Protein AF-A0A2C9KKJ2-F1 (afdb_monomer_lite)

Secondary structure (DSSP, 8-state):
----B--TT-EEEEEETTEEEEEE--TTPEEEETTEEEESGGGTTPBTT-EEEEETTEEEEPPHHHHHHTT----PPPS-STT----GGGB---HHHHHHHHHTT--HHHHHHHHHHTBTTSTTS-HHHHHHHHHHHHHHH--EEEEE---HHHHHHHHTTSGGGGTT--HHHHHHHHHHTT--TT-EEEEE--STTHHHHHHHHHHTT-SEEEEE-SSTT-HHHHHHHHHHHHHH--

Sequence (238 aa):
MANNIIADGDHVIFKRDGTCRVFQIKPDRQAYFEKVKFTVNDLIGQQFGSTFKVDRGNLVKLSETKVLELEQVASEPGADNRNLLDSESNQKMRLEDIQKMKSDGLSGEKIIEELVENSETFDSKTSFSQAKYLKKKKKKHLQMFTVLRPTARLVMEIFSKEPAKICFLRPDTVSQILNFSNVMYGSNVAVVETCQGLVLACVLERLGGHGKVIHIVPNTSDTLCRLVVNTFLTYMLS

Radius of gyration: 22.62 Å; chains: 1; bounding box: 53×45×62 Å

Foldseek 3Di:
DFDQFDAQQAWKWWDDDLDIDIDGAHAPDWDDDDHAIAHCPVRGRDGAFWKWFQAPRYTDTDDPVRVVVLLDDDAQEADDCPPPDDDPQQAVDDPVVLVVCVVVRPALVVSLVNRQVRGPCLNNHGPVVNSVVSVVSCSVRTRMIGIHHDALVSVVSNCVVVCVLQVVDDPVNLVVVCVVVVQAAAEEEEDEGSNLLSSVRVSLVRNLLHHHYHYDYPDPPSPSNVVSCVNSVVRSVD

Organism: Biomphalaria glabrata (NCBI:txid6526)

Structure (mmCIF, N/CA/C/O backbone):
data_AF-A0A2C9KKJ2-F1
#
_entry.id   AF-A0A2C9KKJ2-F1
#
loop_
_atom_site.group_PDB
_atom_site.id
_atom_site.type_symbol
_atom_site.label_atom_id
_atom_site.label_alt_id
_atom_site.label_comp_id
_atom_site.label_asym_id
_atom_site.label_entity_id
_atom_site.label_seq_id
_atom_site.pdbx_PDB_ins_code
_atom_site.Cartn_x
_atom_site.Cartn_y
_atom_site.Cartn_z
_atom_site.occupancy
_atom_site.B_iso_or_equiv
_atom_site.auth_seq_id
_atom_site.auth_comp_id
_atom_site.auth_asym_id
_atom_site.auth_atom_id
_atom_site.pdbx_PDB_model_num
ATOM 1 N N . MET A 1 1 ? -4.821 -3.281 -24.911 1.00 46.16 1 MET A N 1
ATOM 2 C CA . MET A 1 1 ? -5.145 -2.715 -23.582 1.00 46.16 1 MET A CA 1
ATOM 3 C C . MET A 1 1 ? -4.798 -3.782 -22.573 1.00 46.16 1 MET A C 1
ATOM 5 O O . MET A 1 1 ? -5.273 -4.897 -22.744 1.00 46.16 1 MET A O 1
ATOM 9 N N . ALA A 1 2 ? -3.935 -3.485 -21.605 1.00 58.78 2 ALA A N 1
ATOM 10 C CA . ALA A 1 2 ? -3.487 -4.493 -20.655 1.00 58.78 2 ALA A CA 1
ATOM 11 C C . ALA A 1 2 ? -4.672 -5.087 -19.881 1.00 58.78 2 ALA A C 1
ATOM 13 O O . ALA A 1 2 ? -5.590 -4.367 -19.478 1.00 58.78 2 ALA A O 1
ATOM 14 N N . ASN A 1 3 ? -4.652 -6.404 -19.698 1.00 74.06 3 ASN A N 1
ATOM 15 C CA . ASN A 1 3 ? -5.739 -7.149 -19.082 1.00 74.06 3 ASN A CA 1
ATOM 16 C C . ASN A 1 3 ? -5.957 -6.650 -17.640 1.00 74.06 3 ASN A C 1
ATOM 18 O O . ASN A 1 3 ? -5.051 -6.738 -16.810 1.00 74.06 3 ASN A O 1
ATOM 22 N N . ASN A 1 4 ? -7.126 -6.070 -17.328 1.00 88.19 4 ASN A N 1
ATOM 23 C CA . ASN A 1 4 ? -7.397 -5.473 -16.006 1.00 88.19 4 ASN A CA 1
ATOM 24 C C . ASN A 1 4 ? -7.783 -6.499 -14.927 1.00 88.19 4 ASN A C 1
ATOM 26 O O . ASN A 1 4 ? -8.240 -6.140 -13.842 1.00 88.19 4 ASN A O 1
ATOM 30 N N . ILE A 1 5 ? -7.603 -7.776 -15.237 1.00 94.81 5 ILE A N 1
ATOM 31 C CA . ILE A 1 5 ? -7.953 -8.915 -14.405 1.00 94.81 5 ILE A CA 1
ATOM 32 C C . ILE A 1 5 ? -6.660 -9.515 -13.858 1.00 94.81 5 ILE A C 1
ATOM 34 O O . ILE A 1 5 ? -5.684 -9.645 -14.591 1.00 94.81 5 ILE A O 1
ATOM 38 N N . ILE A 1 6 ? -6.665 -9.860 -12.576 1.00 94.69 6 ILE A N 1
ATOM 39 C CA . ILE A 1 6 ? -5.560 -10.526 -11.892 1.00 94.69 6 ILE A CA 1
ATOM 40 C C . ILE A 1 6 ? -5.501 -11.983 -12.362 1.00 94.69 6 ILE A C 1
ATOM 42 O O . ILE A 1 6 ? -6.498 -12.707 -12.272 1.00 94.69 6 ILE A O 1
ATOM 46 N N . ALA A 1 7 ? -4.335 -12.419 -12.823 1.00 92.88 7 ALA A N 1
ATOM 47 C CA . ALA A 1 7 ? -4.080 -13.777 -13.289 1.00 92.88 7 ALA A CA 1
ATOM 48 C C . ALA A 1 7 ? -3.048 -14.516 -12.418 1.00 92.88 7 ALA A C 1
ATOM 50 O O . ALA A 1 7 ? -2.386 -13.939 -11.552 1.00 92.88 7 ALA A O 1
ATOM 51 N N . ASP A 1 8 ? -2.914 -15.824 -12.648 1.00 93.19 8 ASP A N 1
ATOM 52 C CA . ASP A 1 8 ? -1.797 -16.602 -12.106 1.00 93.19 8 ASP A CA 1
ATOM 53 C C . ASP A 1 8 ? -0.461 -16.081 -12.661 1.00 93.19 8 ASP A C 1
ATOM 55 O O . ASP A 1 8 ? -0.339 -15.761 -13.842 1.00 93.19 8 ASP A O 1
ATOM 59 N N . GLY A 1 9 ? 0.545 -15.981 -11.796 1.00 89.81 9 GLY A N 1
ATOM 60 C CA . GLY A 1 9 ? 1.877 -15.478 -12.111 1.00 89.81 9 GLY A CA 1
ATOM 61 C C . GLY A 1 9 ? 2.037 -13.967 -11.951 1.00 89.81 9 GLY A C 1
ATOM 62 O O . GLY A 1 9 ? 3.180 -13.508 -11.818 1.00 89.81 9 GLY A O 1
ATOM 63 N N . ASP A 1 10 ? 0.936 -13.210 -11.891 1.00 90.12 10 ASP A N 1
ATOM 64 C CA . ASP A 1 10 ? 0.962 -11.754 -11.772 1.00 90.12 10 ASP A CA 1
ATOM 65 C C . ASP A 1 10 ? 1.656 -11.296 -10.491 1.00 90.12 10 ASP A C 1
ATOM 67 O O . ASP A 1 10 ? 1.481 -11.851 -9.401 1.00 90.12 10 ASP A O 1
ATOM 71 N N . HIS A 1 11 ? 2.409 -10.207 -10.610 1.00 90.06 11 HIS A N 1
ATOM 72 C CA . HIS A 1 11 ? 2.842 -9.441 -9.451 1.00 90.06 11 HIS A CA 1
ATOM 73 C C . HIS A 1 11 ? 1.789 -8.381 -9.150 1.00 90.06 11 HIS A C 1
ATOM 75 O O . HIS A 1 11 ? 1.357 -7.648 -10.036 1.00 90.06 11 HIS A O 1
ATOM 81 N N . VAL A 1 12 ? 1.397 -8.277 -7.887 1.00 92.69 12 VAL A N 1
ATOM 82 C CA . VAL A 1 12 ? 0.391 -7.327 -7.415 1.00 92.69 12 VAL A CA 1
ATOM 83 C C . VAL A 1 12 ? 0.895 -6.598 -6.179 1.00 92.69 12 VAL A C 1
ATOM 85 O O . VAL A 1 12 ? 1.754 -7.096 -5.448 1.00 92.69 12 VAL A O 1
ATOM 88 N N . ILE A 1 13 ? 0.357 -5.410 -5.922 1.00 93.12 13 ILE A N 1
ATOM 89 C CA . ILE A 1 13 ? 0.651 -4.632 -4.719 1.00 93.12 13 ILE A CA 1
ATOM 90 C C . ILE A 1 13 ? -0.566 -4.668 -3.809 1.00 93.12 13 ILE A C 1
ATOM 92 O O . ILE A 1 13 ? -1.640 -4.208 -4.185 1.00 93.12 13 ILE A O 1
ATOM 96 N N . PHE A 1 14 ? -0.397 -5.158 -2.585 1.00 95.00 14 PHE A N 1
ATOM 97 C CA . PHE A 1 14 ? -1.403 -4.962 -1.545 1.00 95.00 14 PHE A CA 1
ATOM 98 C C . PHE A 1 14 ? -1.159 -3.613 -0.889 1.00 95.00 14 PHE A C 1
ATOM 100 O O . PHE A 1 14 ? -0.075 -3.373 -0.346 1.00 95.00 14 PHE A O 1
ATOM 107 N N . LYS A 1 15 ? -2.161 -2.735 -0.959 1.00 93.75 15 LYS A N 1
ATOM 108 C CA . LYS A 1 15 ? -2.147 -1.405 -0.353 1.00 93.75 15 LYS A CA 1
ATOM 109 C C . LYS A 1 15 ? -3.186 -1.319 0.753 1.00 93.75 15 LYS A C 1
ATOM 111 O O . LYS A 1 15 ? -4.351 -1.660 0.562 1.00 93.75 15 LYS A O 1
ATOM 116 N N . ARG A 1 16 ? -2.761 -0.821 1.910 1.00 92.19 16 ARG A N 1
ATOM 117 C CA . ARG A 1 16 ? -3.637 -0.458 3.025 1.00 92.19 16 ARG A CA 1
ATOM 118 C C . ARG A 1 16 ? -3.076 0.763 3.731 1.00 92.19 16 ARG A C 1
ATOM 120 O O . ARG A 1 16 ? -1.954 0.721 4.233 1.00 92.19 16 ARG A O 1
ATOM 127 N N . ASP A 1 17 ? -3.860 1.836 3.776 1.00 84.69 17 ASP A N 1
ATOM 128 C CA . ASP A 1 17 ? -3.455 3.150 4.285 1.00 84.69 17 ASP A CA 1
ATOM 129 C C . ASP A 1 17 ? -2.150 3.653 3.629 1.00 84.69 17 ASP A C 1
ATOM 131 O O . ASP A 1 17 ? -2.173 4.206 2.534 1.00 84.69 17 ASP A O 1
ATOM 135 N N . GLY A 1 18 ? -1.008 3.436 4.289 1.00 83.06 18 GLY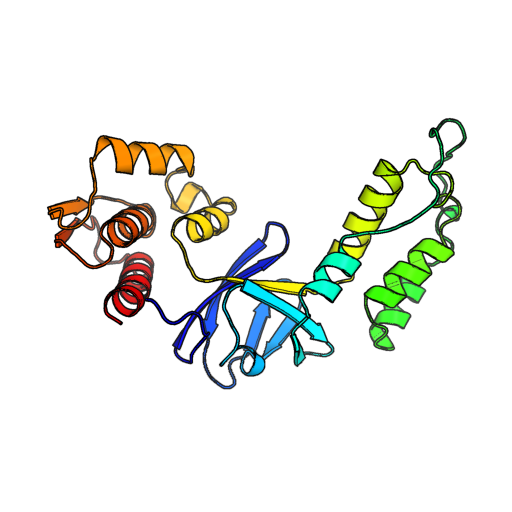 A N 1
ATOM 136 C CA . GLY A 1 18 ? 0.340 3.777 3.814 1.00 83.06 18 GLY A CA 1
ATOM 137 C C . GLY A 1 18 ? 1.300 2.583 3.785 1.00 83.06 18 GLY A C 1
ATOM 138 O O . GLY A 1 18 ? 2.510 2.756 3.674 1.00 83.06 18 GLY A O 1
ATOM 139 N N . THR A 1 19 ? 0.791 1.360 3.944 1.00 89.06 19 THR A N 1
ATOM 140 C CA . THR A 1 19 ? 1.568 0.133 3.774 1.00 89.06 19 THR A CA 1
ATOM 141 C C . THR A 1 19 ? 1.284 -0.439 2.397 1.00 89.06 19 THR A C 1
ATOM 143 O O . THR A 1 19 ? 0.159 -0.837 2.105 1.00 89.06 19 THR A O 1
ATOM 146 N N . CYS A 1 20 ? 2.335 -0.524 1.589 1.00 90.19 20 CYS A N 1
ATOM 147 C CA . CYS A 1 20 ? 2.333 -1.186 0.294 1.00 90.19 20 CYS A CA 1
ATOM 148 C C . CYS A 1 20 ? 3.327 -2.350 0.342 1.00 90.19 20 CYS A C 1
ATOM 150 O O . CYS A 1 20 ? 4.413 -2.215 0.914 1.00 90.19 20 CYS A O 1
ATOM 152 N N . ARG A 1 21 ? 2.968 -3.502 -0.228 1.00 89.81 21 ARG A N 1
ATOM 153 C CA . ARG A 1 21 ? 3.892 -4.635 -0.385 1.00 89.81 21 ARG A CA 1
ATOM 154 C C . ARG A 1 21 ? 3.568 -5.421 -1.649 1.00 89.81 21 ARG A C 1
ATOM 156 O O . ARG A 1 21 ? 2.397 -5.623 -1.955 1.00 89.81 21 ARG A O 1
ATOM 163 N N . VAL A 1 22 ? 4.610 -5.863 -2.353 1.00 89.88 22 VAL A N 1
ATOM 164 C CA . VAL A 1 22 ? 4.482 -6.692 -3.558 1.00 89.88 22 VAL A CA 1
ATOM 165 C C . VAL A 1 22 ? 4.286 -8.157 -3.178 1.00 89.88 22 VAL A C 1
ATOM 167 O O . VAL A 1 22 ? 4.976 -8.671 -2.294 1.00 89.88 22 VAL A O 1
ATOM 170 N N . PHE A 1 23 ? 3.386 -8.832 -3.884 1.00 90.88 23 PHE A N 1
ATOM 171 C CA . PHE A 1 23 ? 3.178 -10.273 -3.830 1.00 90.88 23 PHE A CA 1
ATOM 172 C C . PHE A 1 23 ? 3.079 -10.823 -5.249 1.00 90.88 23 PHE A C 1
ATOM 174 O O . PHE A 1 23 ? 2.514 -10.174 -6.121 1.00 90.88 23 PHE A O 1
ATOM 181 N N . GLN A 1 24 ? 3.606 -12.024 -5.472 1.00 90.38 24 GLN A N 1
ATOM 182 C CA . GLN A 1 24 ? 3.347 -12.765 -6.702 1.00 90.38 24 GLN A CA 1
ATOM 183 C C . GLN A 1 24 ? 2.211 -13.754 -6.450 1.00 90.38 24 GLN A C 1
ATOM 185 O O . GLN A 1 24 ? 2.309 -14.585 -5.536 1.00 90.38 24 GLN A O 1
ATOM 190 N N . ILE A 1 25 ? 1.166 -13.655 -7.264 1.00 93.06 25 ILE A N 1
ATOM 191 C CA . ILE A 1 25 ? -0.024 -14.497 -7.220 1.00 93.06 25 ILE A CA 1
ATOM 192 C C . ILE A 1 25 ? 0.309 -15.853 -7.827 1.00 93.06 25 ILE A C 1
ATOM 194 O O . ILE A 1 25 ? 0.841 -15.933 -8.928 1.00 93.06 25 ILE A O 1
ATOM 198 N N . LYS A 1 26 ? 0.049 -16.907 -7.055 1.00 93.38 26 LYS A N 1
ATOM 199 C CA . LYS A 1 26 ? 0.150 -18.306 -7.470 1.00 93.38 26 LYS A CA 1
ATOM 200 C C . LYS A 1 26 ? -0.919 -19.114 -6.733 1.00 93.38 26 LYS A C 1
ATOM 202 O O . LYS A 1 26 ? -1.149 -18.804 -5.557 1.00 93.38 26 LYS A O 1
ATOM 207 N N . PRO A 1 27 ? -1.518 -20.137 -7.362 1.00 92.69 27 PRO A N 1
ATOM 208 C CA . PRO A 1 27 ? -2.429 -21.056 -6.699 1.00 92.69 27 PRO A CA 1
ATOM 209 C C . PRO A 1 27 ? -1.836 -21.617 -5.403 1.00 92.69 27 PRO A C 1
ATOM 211 O O . PRO A 1 27 ? -0.639 -21.895 -5.315 1.00 92.69 27 PRO A O 1
ATOM 214 N N . ASP A 1 28 ? -2.680 -21.710 -4.380 1.00 90.50 28 ASP A N 1
ATOM 215 C CA . ASP A 1 28 ? -2.419 -22.262 -3.044 1.00 90.50 28 ASP A CA 1
ATOM 216 C C . ASP A 1 28 ? -1.310 -21.563 -2.251 1.00 90.50 28 ASP A C 1
ATOM 218 O O . ASP A 1 28 ? -0.923 -21.980 -1.153 1.00 90.50 28 ASP A O 1
ATOM 222 N N . ARG A 1 29 ? -0.825 -20.425 -2.754 1.00 91.75 29 ARG A N 1
ATOM 223 C CA . ARG A 1 29 ? 0.162 -19.621 -2.051 1.00 91.75 29 ARG A CA 1
ATOM 224 C C . ARG A 1 29 ? -0.494 -18.863 -0.905 1.00 91.75 29 ARG A C 1
ATOM 226 O O . ARG A 1 29 ? -1.459 -18.116 -1.071 1.00 91.75 29 ARG A O 1
ATOM 233 N N . GLN A 1 30 ? 0.109 -18.989 0.269 1.00 92.06 30 GLN A N 1
ATOM 234 C CA . GLN A 1 30 ? -0.248 -18.180 1.425 1.00 92.06 30 GLN A CA 1
ATOM 235 C C . GLN A 1 30 ? 0.502 -16.846 1.379 1.00 92.06 30 GLN A C 1
ATOM 237 O O . GLN A 1 30 ? 1.726 -16.805 1.226 1.00 92.06 30 GLN A O 1
ATOM 242 N N . ALA A 1 31 ? -0.233 -15.751 1.537 1.00 92.38 31 ALA A N 1
ATOM 243 C CA . ALA A 1 31 ? 0.312 -14.417 1.715 1.00 92.38 31 ALA A CA 1
ATOM 244 C C . ALA A 1 31 ? 0.218 -14.005 3.186 1.00 92.38 31 ALA A C 1
ATOM 246 O O . ALA A 1 31 ? -0.732 -14.344 3.893 1.00 92.38 31 ALA A O 1
ATOM 247 N N . TYR A 1 32 ? 1.223 -13.258 3.640 1.00 93.12 32 TYR A N 1
ATOM 248 C CA . TYR A 1 32 ? 1.229 -12.627 4.953 1.00 93.12 32 TYR A CA 1
ATOM 249 C C . TYR A 1 32 ? 1.341 -11.114 4.782 1.00 93.12 32 TYR A C 1
ATOM 251 O O . TYR A 1 32 ? 2.395 -10.593 4.392 1.00 93.12 32 TYR A O 1
ATOM 259 N N . PHE A 1 33 ? 0.246 -10.410 5.055 1.00 92.12 33 PHE A N 1
ATOM 260 C CA . PHE A 1 33 ? 0.162 -8.962 4.925 1.00 92.12 33 PHE A CA 1
ATOM 261 C C . PHE A 1 33 ? -0.239 -8.334 6.260 1.00 92.12 33 PHE A C 1
ATOM 263 O O . PHE A 1 33 ? -1.247 -8.687 6.871 1.00 92.12 33 PHE A O 1
ATOM 270 N N . GLU A 1 34 ? 0.612 -7.422 6.731 1.00 86.88 34 GLU A N 1
ATOM 271 C CA . GLU A 1 34 ? 0.601 -6.869 8.087 1.00 86.88 34 GLU A CA 1
ATOM 272 C C . GLU A 1 34 ? 0.640 -7.934 9.194 1.00 86.88 34 GLU A C 1
ATOM 274 O O . GLU A 1 34 ? 1.722 -8.338 9.614 1.00 86.88 34 GLU A O 1
ATOM 279 N N . LYS A 1 35 ? -0.521 -8.355 9.701 1.00 84.25 35 LYS A N 1
ATOM 280 C CA . LYS A 1 35 ? -0.660 -9.303 10.819 1.00 84.25 35 LYS A CA 1
ATOM 281 C C . LYS A 1 35 ? -1.563 -10.484 10.478 1.00 84.25 35 LYS A C 1
ATOM 283 O O . LYS A 1 35 ? -2.036 -11.174 11.375 1.00 84.25 35 LYS A O 1
ATOM 288 N N . VAL A 1 36 ? -1.856 -10.664 9.193 1.00 87.50 36 VAL A N 1
ATOM 289 C CA . VAL A 1 36 ? -2.890 -11.583 8.735 1.00 87.50 36 VAL A CA 1
ATOM 290 C C . VAL A 1 36 ? -2.328 -12.481 7.654 1.00 87.50 36 VAL A C 1
ATOM 292 O O . VAL A 1 36 ? -1.621 -12.030 6.750 1.00 87.50 36 VAL A O 1
ATOM 295 N N . LYS A 1 37 ? -2.660 -13.762 7.775 1.00 91.25 37 LYS A N 1
ATOM 296 C CA . LYS A 1 37 ? -2.315 -14.809 6.826 1.00 91.25 37 LYS A CA 1
ATOM 297 C C . LYS A 1 37 ? -3.576 -15.226 6.074 1.00 91.25 37 LYS A C 1
ATOM 299 O O . LYS A 1 37 ? -4.600 -15.448 6.713 1.00 91.25 37 LYS A O 1
ATOM 304 N N . PHE A 1 38 ? -3.493 -15.329 4.754 1.00 92.62 38 PHE A N 1
ATOM 305 C CA . PHE A 1 38 ? -4.609 -15.735 3.895 1.00 92.62 38 PHE A CA 1
ATOM 306 C C . PHE A 1 38 ? -4.103 -16.382 2.602 1.00 92.62 38 PHE A C 1
ATOM 308 O O . PHE A 1 38 ? -2.931 -16.236 2.241 1.00 92.62 38 PHE A O 1
ATOM 315 N N . THR A 1 39 ? -4.973 -17.110 1.911 1.00 92.62 39 THR A N 1
ATOM 316 C CA . THR A 1 39 ? -4.714 -17.676 0.578 1.00 92.62 39 THR A CA 1
ATOM 317 C C . THR A 1 39 ? -5.052 -16.666 -0.512 1.00 92.62 39 THR A C 1
ATOM 319 O O . THR A 1 39 ? -6.001 -15.902 -0.376 1.00 92.62 39 THR A O 1
ATOM 322 N N . VAL A 1 40 ? -4.280 -16.647 -1.601 1.00 93.31 40 VAL A N 1
ATOM 323 C CA . VAL A 1 40 ? -4.471 -15.669 -2.691 1.00 93.31 40 VAL A CA 1
ATOM 324 C C . VAL A 1 40 ? -5.395 -16.147 -3.816 1.00 93.31 40 VAL A C 1
ATOM 326 O O . VAL A 1 40 ? -5.609 -15.401 -4.766 1.00 93.31 40 VAL A O 1
ATOM 329 N N . ASN A 1 41 ? -5.947 -17.361 -3.717 1.00 92.88 41 ASN A N 1
ATOM 330 C CA . ASN A 1 41 ? -6.750 -17.991 -4.774 1.00 92.88 41 ASN A CA 1
ATOM 331 C C . ASN A 1 41 ? -7.941 -17.119 -5.201 1.00 92.88 41 ASN A C 1
ATOM 333 O O . ASN A 1 41 ? -8.151 -16.913 -6.392 1.00 92.88 41 ASN A O 1
ATOM 337 N N . ASP A 1 42 ? -8.641 -16.517 -4.236 1.00 93.00 42 ASP A N 1
ATOM 338 C CA . ASP A 1 42 ? -9.832 -15.689 -4.478 1.00 93.00 42 ASP A CA 1
ATOM 339 C C . ASP A 1 42 ? -9.533 -14.361 -5.204 1.00 93.00 42 ASP A C 1
ATOM 341 O O . ASP A 1 42 ? -10.451 -13.635 -5.589 1.00 93.00 42 ASP A O 1
ATOM 345 N N . LEU A 1 43 ? -8.251 -14.013 -5.377 1.00 95.00 43 LEU A N 1
ATOM 346 C CA . LEU A 1 43 ? -7.833 -12.833 -6.135 1.00 95.00 43 LEU A CA 1
ATOM 347 C C . LEU A 1 43 ? -7.815 -13.091 -7.643 1.00 95.00 43 LEU A C 1
ATOM 349 O O . LEU A 1 43 ? -7.986 -12.149 -8.415 1.00 95.00 43 LEU A O 1
ATOM 353 N N . ILE A 1 44 ? -7.601 -14.339 -8.068 1.00 94.88 44 ILE A N 1
ATOM 354 C CA . ILE A 1 44 ? -7.514 -14.697 -9.486 1.00 94.88 44 ILE A CA 1
ATOM 355 C C . ILE A 1 44 ? -8.889 -14.488 -10.132 1.00 94.88 44 ILE A C 1
ATOM 357 O O . ILE A 1 44 ? -9.921 -14.879 -9.589 1.00 94.88 44 ILE A O 1
ATOM 361 N N . GLY A 1 45 ? -8.915 -13.829 -11.289 1.00 94.44 45 GLY A N 1
ATOM 362 C CA . GLY A 1 45 ? -10.150 -13.466 -11.986 1.00 94.44 45 GLY A CA 1
ATOM 363 C C . GLY A 1 45 ? -10.803 -12.173 -11.484 1.00 94.44 45 GLY A C 1
ATOM 364 O O . GLY A 1 45 ? -11.772 -11.709 -12.083 1.00 94.44 45 GLY A O 1
ATOM 365 N N . GLN A 1 46 ? -10.276 -11.546 -10.427 1.00 95.69 46 GLN A N 1
ATOM 366 C CA . GLN A 1 46 ? -10.777 -10.264 -9.932 1.00 95.69 46 GLN A CA 1
ATOM 367 C C . GLN A 1 46 ? -10.079 -9.087 -10.610 1.00 95.69 46 GLN A C 1
ATOM 369 O O . GLN A 1 46 ? -8.954 -9.192 -11.087 1.00 95.69 46 GLN A O 1
ATOM 374 N N . GLN A 1 47 ? -10.749 -7.936 -10.649 1.00 95.12 47 GLN A N 1
ATOM 375 C CA . GLN A 1 47 ? -10.176 -6.733 -11.248 1.00 95.12 47 GLN A CA 1
ATOM 376 C C . GLN A 1 47 ? -9.147 -6.085 -10.321 1.00 95.12 47 GLN A C 1
ATOM 378 O O . GLN A 1 47 ? -9.370 -5.987 -9.107 1.00 95.12 47 GLN A O 1
ATOM 383 N N . PHE A 1 48 ? -8.064 -5.562 -10.895 1.00 94.81 48 PHE A N 1
ATOM 384 C CA . PHE A 1 48 ? -7.180 -4.646 -10.178 1.00 94.81 48 PHE A CA 1
ATOM 385 C C . PHE A 1 48 ? -7.967 -3.429 -9.669 1.00 94.81 48 PHE A C 1
ATOM 387 O O . PHE A 1 48 ? -8.867 -2.932 -10.338 1.00 94.81 48 PHE A O 1
ATOM 394 N N . GLY A 1 49 ? -7.630 -2.957 -8.470 1.00 94.69 49 GLY A N 1
ATOM 395 C CA . GLY A 1 49 ? -8.384 -1.929 -7.747 1.00 94.69 49 GLY A CA 1
ATOM 396 C C . GLY A 1 49 ? -9.450 -2.489 -6.801 1.00 94.69 49 GLY A C 1
ATOM 397 O O . GLY A 1 49 ? -9.955 -1.748 -5.963 1.00 94.69 49 GLY A O 1
ATOM 398 N N . SER A 1 50 ? -9.755 -3.790 -6.865 1.00 95.38 50 SER A N 1
ATOM 399 C CA . SER A 1 50 ? -10.699 -4.420 -5.934 1.00 95.38 50 SER A CA 1
ATOM 400 C C . SER A 1 50 ? -10.165 -4.409 -4.495 1.00 95.38 50 SER A C 1
ATOM 402 O O . SER A 1 50 ? -8.981 -4.670 -4.248 1.00 95.38 50 SER A O 1
ATOM 404 N N . THR A 1 51 ? -11.060 -4.151 -3.538 1.00 95.69 51 THR A N 1
ATOM 405 C CA . THR A 1 51 ? -10.764 -4.182 -2.099 1.00 95.69 51 THR A CA 1
ATOM 406 C C . THR A 1 51 ? -11.304 -5.463 -1.476 1.00 95.69 51 THR A C 1
ATOM 408 O O . THR A 1 51 ? -12.438 -5.867 -1.734 1.00 95.69 51 THR A O 1
ATOM 411 N N . PHE A 1 52 ? -10.492 -6.095 -0.634 1.00 94.69 52 PHE A N 1
ATOM 412 C CA . PHE A 1 52 ? -10.816 -7.346 0.039 1.00 94.69 52 PHE A CA 1
ATOM 413 C C . PHE A 1 52 ? -10.706 -7.178 1.543 1.00 94.69 52 PHE A C 1
ATOM 415 O O . PHE A 1 52 ? -9.826 -6.476 2.042 1.00 94.69 52 PHE A O 1
ATOM 422 N N . LYS A 1 53 ? -11.588 -7.864 2.262 1.00 91.62 53 LYS A N 1
ATOM 423 C CA . LYS A 1 53 ? -11.525 -8.067 3.705 1.00 91.62 53 LYS A CA 1
ATOM 424 C C . LYS A 1 53 ? -11.035 -9.481 3.966 1.00 91.62 53 LYS A C 1
ATOM 426 O O . LYS A 1 53 ? -11.498 -10.416 3.317 1.00 91.62 53 LYS A O 1
ATOM 431 N N . VAL A 1 54 ? -10.133 -9.636 4.929 1.00 89.38 54 VAL A N 1
ATOM 432 C CA . VAL A 1 54 ? -9.794 -10.969 5.430 1.00 89.38 54 VAL A CA 1
ATOM 433 C C . VAL A 1 54 ? -10.782 -11.345 6.525 1.00 89.38 54 VAL A C 1
ATOM 435 O O . VAL A 1 54 ? -10.897 -10.631 7.523 1.00 89.38 54 VAL A O 1
ATOM 438 N N . ASP A 1 55 ? -11.473 -12.465 6.346 1.00 84.12 55 ASP A N 1
ATOM 439 C CA . ASP A 1 55 ? -12.357 -13.049 7.349 1.00 84.12 55 ASP A CA 1
ATOM 440 C C . ASP A 1 55 ? -11.941 -14.495 7.621 1.00 84.12 55 ASP A C 1
ATOM 442 O O . ASP A 1 55 ? -11.976 -15.346 6.736 1.00 84.12 55 ASP A O 1
ATOM 446 N N . ARG A 1 56 ? -11.463 -14.760 8.843 1.00 80.62 56 ARG A N 1
ATOM 447 C CA . ARG A 1 56 ? -10.981 -16.086 9.287 1.00 80.62 56 ARG A CA 1
ATOM 448 C C . ARG A 1 56 ? -9.988 -16.762 8.320 1.00 80.62 56 ARG A C 1
ATOM 450 O O . ARG A 1 56 ? -9.953 -17.981 8.212 1.00 80.62 56 ARG A O 1
ATOM 457 N N . GLY A 1 57 ? -9.156 -15.965 7.643 1.00 80.00 57 GLY A N 1
ATOM 458 C CA . GLY A 1 57 ? -8.141 -16.435 6.689 1.00 80.00 57 GLY A CA 1
ATOM 459 C C . GLY A 1 57 ? -8.609 -16.523 5.232 1.00 80.00 57 GLY A C 1
ATOM 460 O O . GLY A 1 57 ? -7.768 -16.703 4.353 1.00 80.00 57 GLY A O 1
ATOM 461 N N . ASN A 1 58 ? -9.903 -16.322 4.973 1.00 85.62 58 ASN A N 1
ATOM 462 C CA . ASN A 1 58 ? -10.484 -16.272 3.634 1.00 85.62 58 ASN A CA 1
ATOM 463 C C . ASN A 1 58 ? -10.603 -14.826 3.149 1.00 85.62 58 ASN A C 1
ATOM 465 O O . ASN A 1 58 ? -10.753 -13.899 3.954 1.00 85.62 58 ASN A O 1
ATOM 469 N N . LEU A 1 59 ? -10.548 -14.625 1.834 1.00 91.88 59 LEU A N 1
ATOM 470 C CA . LEU A 1 59 ? -10.705 -13.307 1.235 1.00 91.88 59 LEU A CA 1
ATOM 471 C C . LEU A 1 59 ? -12.144 -13.096 0.783 1.00 91.88 59 LEU A C 1
ATOM 473 O O . LEU A 1 59 ? -12.685 -13.840 -0.026 1.00 91.88 59 LEU A O 1
ATOM 477 N N . VAL A 1 60 ? -12.751 -12.020 1.272 1.00 92.19 60 VAL A N 1
ATOM 478 C CA . VAL A 1 60 ? -14.083 -11.590 0.853 1.00 92.19 60 VAL A CA 1
ATOM 479 C C . VAL A 1 60 ? -13.943 -10.277 0.100 1.00 92.19 60 VAL A C 1
ATOM 481 O O . VAL A 1 60 ? -13.499 -9.273 0.664 1.00 92.19 60 VAL A O 1
ATOM 484 N N . LYS A 1 61 ? -14.317 -10.276 -1.181 1.00 94.44 61 LYS A N 1
ATOM 485 C CA . LYS A 1 61 ? -14.364 -9.054 -1.989 1.00 94.44 61 LYS A CA 1
ATOM 486 C C . LYS A 1 61 ? -15.457 -8.126 -1.462 1.00 94.44 61 LYS A C 1
ATOM 488 O O . LYS A 1 61 ? -16.588 -8.554 -1.243 1.00 94.44 61 LYS A O 1
ATOM 493 N N . LEU A 1 62 ? -15.123 -6.853 -1.284 1.00 92.38 62 LEU A N 1
ATOM 494 C CA . LEU A 1 62 ? -16.082 -5.816 -0.918 1.00 92.38 62 LEU A CA 1
ATOM 495 C C . LEU A 1 62 ? -16.611 -5.120 -2.177 1.00 92.38 62 LEU A C 1
ATOM 497 O O . LEU A 1 62 ? -15.860 -4.884 -3.125 1.00 92.38 62 LEU A O 1
ATOM 501 N N . SER A 1 63 ? -17.903 -4.786 -2.180 1.00 91.44 63 SER A N 1
ATOM 502 C CA . SER A 1 63 ? -18.481 -3.899 -3.191 1.00 91.44 63 SER A CA 1
ATOM 503 C C . SER A 1 63 ? -18.025 -2.459 -2.958 1.00 91.44 63 SER A C 1
ATOM 505 O O . SER A 1 63 ? -17.738 -2.068 -1.826 1.00 91.44 63 SER A O 1
ATOM 507 N N . GLU A 1 64 ? -17.994 -1.652 -4.018 1.00 85.19 64 GLU A N 1
ATOM 508 C CA . GLU A 1 64 ? -17.633 -0.230 -3.924 1.00 85.19 64 GLU A CA 1
ATOM 509 C C . GLU A 1 64 ? -18.547 0.525 -2.954 1.00 85.19 64 GLU A C 1
ATOM 511 O O . GLU A 1 64 ? -18.060 1.264 -2.102 1.00 85.19 64 GLU A O 1
ATOM 516 N N . THR A 1 65 ? -19.856 0.261 -3.000 1.00 85.06 65 THR A N 1
ATOM 517 C CA . THR A 1 65 ? -20.833 0.825 -2.059 1.00 85.06 65 THR A CA 1
ATOM 518 C C . THR A 1 65 ? -20.465 0.506 -0.615 1.00 85.06 65 THR A C 1
ATOM 520 O O . THR A 1 65 ? -20.415 1.408 0.214 1.00 85.06 65 THR A O 1
ATOM 523 N N . LYS A 1 66 ? -20.110 -0.752 -0.319 1.00 84.88 66 LYS A N 1
ATOM 524 C CA . LYS A 1 66 ? -19.733 -1.152 1.038 1.00 84.88 66 LYS A CA 1
ATOM 525 C C . LYS A 1 66 ? -18.427 -0.496 1.488 1.00 84.88 66 LYS A C 1
ATOM 527 O O . LYS A 1 66 ? -18.279 -0.177 2.660 1.00 84.88 66 LYS A O 1
ATOM 532 N N . VAL A 1 67 ? -17.478 -0.263 0.580 1.00 81.94 67 VAL A N 1
ATOM 533 C CA . VAL A 1 67 ? -16.257 0.498 0.898 1.00 81.94 67 VAL A CA 1
ATOM 534 C C . VAL A 1 67 ? -16.598 1.950 1.244 1.00 81.94 67 VAL A C 1
ATOM 536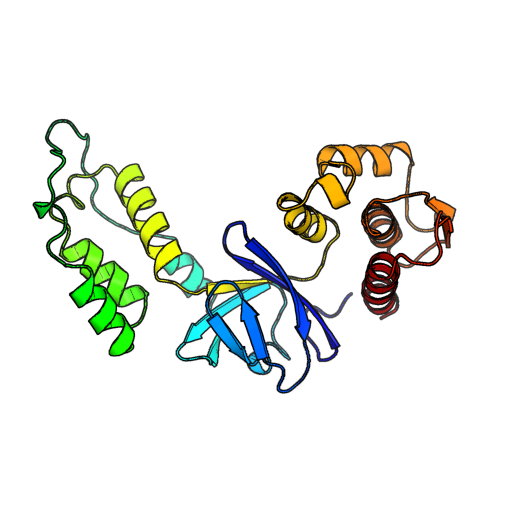 O O . VAL A 1 67 ? -16.110 2.455 2.250 1.00 81.94 67 VAL A O 1
ATOM 539 N N . LEU A 1 68 ? -17.475 2.595 0.472 1.00 81.88 68 LEU A N 1
ATOM 540 C CA . LEU A 1 68 ? -17.908 3.976 0.716 1.00 81.88 68 LEU A CA 1
ATOM 541 C C . LEU A 1 68 ? -18.694 4.117 2.029 1.00 81.88 68 LEU A C 1
ATOM 543 O O . LEU A 1 68 ? -18.435 5.036 2.805 1.00 81.88 68 LEU A O 1
ATOM 547 N N . GLU A 1 69 ? -19.601 3.185 2.321 1.00 82.69 69 GLU A N 1
ATOM 548 C CA . GLU A 1 69 ? -20.315 3.108 3.605 1.00 82.69 69 GLU A CA 1
ATOM 549 C C . GLU A 1 69 ? -19.337 2.953 4.775 1.00 82.69 69 GLU A C 1
ATOM 551 O O . GLU A 1 69 ? -19.453 3.618 5.802 1.00 82.69 69 GLU A O 1
ATOM 556 N N . LEU A 1 70 ? -18.304 2.125 4.601 1.00 76.50 70 LEU A N 1
ATOM 557 C CA . LEU A 1 70 ? -17.230 1.973 5.577 1.00 76.50 70 LEU A CA 1
ATOM 558 C C . LEU A 1 70 ? -16.343 3.215 5.699 1.00 76.50 70 LEU A C 1
ATOM 560 O O . LEU A 1 70 ? -15.569 3.289 6.651 1.00 76.50 70 LEU A O 1
ATOM 564 N N . GLU A 1 71 ? -16.431 4.206 4.819 1.00 71.62 71 GLU A N 1
ATOM 565 C CA . GLU A 1 71 ? -15.700 5.474 4.926 1.00 71.62 71 GLU A CA 1
ATOM 566 C C . GLU A 1 71 ? -16.553 6.582 5.551 1.00 71.62 71 GLU A C 1
ATOM 568 O O . GLU A 1 71 ? -16.057 7.324 6.404 1.00 71.62 71 GLU A O 1
ATOM 573 N N . GLN A 1 72 ? -17.841 6.635 5.218 1.00 68.56 72 GLN A N 1
ATOM 574 C CA . GLN A 1 72 ? -18.796 7.612 5.738 1.00 68.56 72 GLN A CA 1
ATOM 575 C C . GLN A 1 72 ? -19.256 7.254 7.158 1.00 68.56 72 GLN A C 1
ATOM 577 O O . GLN A 1 72 ? -19.278 6.088 7.543 1.00 68.56 72 GLN A O 1
ATOM 582 N N . VAL A 1 73 ? -19.591 8.264 7.966 1.00 62.09 73 VAL A N 1
ATOM 583 C CA . VAL A 1 73 ? -20.356 8.088 9.211 1.00 62.09 73 VAL A CA 1
ATOM 584 C C . VAL A 1 73 ? -21.243 9.314 9.395 1.00 62.09 73 VAL A C 1
ATOM 586 O O . VAL A 1 73 ? -20.741 10.438 9.411 1.00 62.09 73 VAL A O 1
ATOM 589 N N . ALA A 1 74 ? -22.547 9.084 9.534 1.00 58.31 74 ALA A N 1
ATOM 590 C CA . ALA A 1 74 ? -23.503 10.081 9.991 1.00 58.31 74 ALA A CA 1
ATOM 591 C C . ALA A 1 74 ? -23.600 10.001 11.521 1.00 58.31 74 ALA A C 1
ATOM 593 O O . ALA A 1 74 ? -23.885 8.944 12.073 1.00 58.31 74 ALA A O 1
ATOM 594 N N . SER A 1 75 ? -23.318 11.108 12.196 1.00 68.00 75 SER A N 1
ATOM 595 C CA . SER A 1 75 ? -23.512 11.281 13.634 1.00 68.00 75 SER A CA 1
ATOM 596 C C . SER A 1 75 ? -23.839 12.746 13.873 1.00 68.00 75 SER A C 1
ATOM 598 O O . SER A 1 75 ? -23.287 13.606 13.181 1.00 68.00 75 SER A O 1
ATOM 600 N N . GLU A 1 76 ? -24.712 13.037 14.835 1.00 76.31 76 GLU A N 1
ATOM 601 C CA . GLU A 1 76 ? -24.934 14.413 15.274 1.00 76.31 76 GLU A CA 1
ATOM 602 C C . GLU A 1 76 ? -23.711 14.872 16.086 1.00 76.31 76 GLU A C 1
ATOM 604 O O . GLU A 1 76 ? -23.327 14.205 17.052 1.00 76.31 76 GLU A O 1
ATOM 609 N N . PRO A 1 77 ? -23.009 15.939 15.667 1.00 83.12 77 PRO A N 1
ATOM 610 C CA . PRO A 1 77 ? -21.768 16.340 16.309 1.00 83.12 77 PRO A CA 1
ATOM 611 C C . PRO A 1 77 ? -21.996 17.369 17.418 1.00 83.12 77 PRO A C 1
ATOM 613 O O . PRO A 1 77 ? -22.798 18.293 17.286 1.00 83.12 77 PRO A O 1
ATOM 616 N N . GLY A 1 78 ? -21.181 17.285 18.468 1.00 85.75 78 GLY A N 1
ATOM 617 C CA . GLY A 1 78 ? -21.009 18.374 19.425 1.00 85.75 78 GLY A CA 1
ATOM 618 C C . GLY A 1 78 ? -20.310 19.596 18.809 1.00 85.75 78 GLY A C 1
ATOM 619 O O . GLY A 1 78 ? -19.635 19.507 17.779 1.00 85.75 78 GLY A O 1
ATOM 620 N N . ALA A 1 79 ? -20.442 20.756 19.455 1.00 87.19 79 ALA A N 1
ATOM 621 C CA . ALA A 1 79 ? -19.868 22.010 18.959 1.00 87.19 79 ALA A CA 1
ATOM 622 C C . ALA A 1 79 ? -18.392 22.207 19.351 1.00 87.19 79 ALA A C 1
ATOM 624 O O . ALA A 1 79 ? -17.588 22.659 18.536 1.00 87.19 79 ALA A O 1
ATOM 625 N N . ASP A 1 80 ? -18.017 21.862 20.586 1.00 91.75 80 ASP A N 1
ATOM 626 C CA . ASP A 1 80 ? -16.673 22.088 21.121 1.00 91.75 80 ASP A CA 1
ATOM 627 C C . ASP A 1 80 ? -16.276 21.057 22.190 1.00 91.75 80 ASP A C 1
ATOM 629 O O . ASP A 1 80 ? -17.020 20.132 22.502 1.00 91.75 80 ASP A O 1
ATOM 633 N N . ASN A 1 81 ? -15.057 21.190 22.716 1.00 93.56 81 ASN A N 1
ATOM 634 C CA . ASN A 1 81 ? -14.447 20.266 23.667 1.00 93.56 81 ASN A CA 1
ATOM 635 C C . ASN A 1 81 ? -14.349 20.812 25.103 1.00 93.56 81 ASN A C 1
ATOM 637 O O . ASN A 1 81 ? -13.645 20.209 25.910 1.00 93.56 81 ASN A O 1
ATOM 641 N N . ARG A 1 82 ? -15.010 21.929 25.449 1.00 93.94 82 ARG A N 1
ATOM 642 C CA . ARG A 1 82 ? -14.785 22.618 26.739 1.00 93.94 82 ARG A CA 1
ATOM 643 C C . ARG A 1 82 ? -15.151 21.774 27.968 1.00 93.94 82 ARG A C 1
ATOM 645 O O . ARG A 1 82 ? -14.581 21.971 29.033 1.00 93.94 82 ARG A O 1
ATOM 652 N N . ASN A 1 83 ? -16.087 20.838 27.796 1.00 92.69 83 ASN A N 1
ATOM 653 C CA . ASN A 1 83 ? -16.581 19.937 28.843 1.00 92.69 83 ASN A CA 1
ATOM 654 C C . ASN A 1 83 ? -16.006 18.513 28.728 1.00 92.69 83 ASN A C 1
ATOM 656 O O . ASN A 1 83 ? -16.427 17.623 29.463 1.00 92.69 83 ASN A O 1
ATOM 660 N N . LEU A 1 84 ? -15.085 18.262 27.788 1.00 92.31 84 LEU A N 1
ATOM 661 C CA . LEU A 1 84 ? -14.472 16.945 27.629 1.00 92.31 84 LEU A CA 1
ATOM 662 C C . LEU A 1 84 ? -13.320 16.797 28.622 1.00 92.31 84 LEU A C 1
ATOM 664 O O . LEU A 1 84 ? -12.285 17.447 28.485 1.00 92.31 84 LEU A O 1
ATOM 668 N N . LEU A 1 85 ? -13.499 15.911 29.599 1.00 93.69 85 LEU A N 1
ATOM 669 C CA . LEU A 1 85 ? -12.475 15.556 30.576 1.00 93.69 85 LEU A CA 1
ATOM 670 C C . LEU A 1 85 ? -11.807 14.239 30.173 1.00 93.69 85 LEU A C 1
ATOM 672 O O . LEU A 1 85 ? -12.474 13.299 29.734 1.00 93.69 85 LEU A O 1
ATOM 676 N N . ASP A 1 86 ? -10.484 14.171 30.311 1.00 93.12 86 ASP A N 1
ATOM 677 C CA . ASP A 1 86 ? -9.746 12.930 30.084 1.00 93.12 86 ASP A CA 1
ATOM 678 C C . ASP A 1 86 ? -9.862 12.033 31.321 1.00 93.12 86 ASP A C 1
ATOM 680 O O . ASP A 1 86 ? -9.392 12.381 32.403 1.00 93.12 86 ASP A O 1
ATOM 684 N N . SER A 1 87 ? -10.548 10.905 31.165 1.00 92.50 87 SER A N 1
ATOM 685 C CA . SER A 1 87 ? -10.818 9.934 32.220 1.00 92.50 87 SER A CA 1
ATOM 686 C C . SER A 1 87 ? -10.775 8.525 31.643 1.00 92.50 87 SER A C 1
ATOM 688 O O . SER A 1 87 ? -11.236 8.280 30.524 1.00 92.50 87 SER A O 1
ATOM 690 N N . GLU A 1 88 ? -10.284 7.571 32.433 1.00 87.06 88 GLU A N 1
ATOM 691 C CA . GLU A 1 88 ? -10.297 6.148 32.078 1.00 87.06 88 GLU A CA 1
ATOM 692 C C . GLU A 1 88 ? -11.726 5.594 31.938 1.00 87.06 88 GLU A C 1
ATOM 694 O O . GLU A 1 88 ? -11.939 4.630 31.205 1.00 87.06 88 GLU A O 1
ATOM 699 N N . SER A 1 89 ? -12.721 6.241 32.559 1.00 89.12 89 SER A N 1
ATOM 700 C CA . SER A 1 89 ? -14.142 5.874 32.454 1.00 89.12 89 SER A CA 1
ATOM 701 C C . SER A 1 89 ? -14.764 6.173 31.085 1.00 89.12 89 SER A C 1
ATOM 703 O O . SER A 1 89 ? -15.812 5.623 30.758 1.00 89.12 89 SER A O 1
ATOM 705 N N . ASN A 1 90 ? -14.108 6.989 30.250 1.00 92.00 90 ASN A N 1
ATOM 706 C CA . ASN A 1 90 ? -14.640 7.433 28.955 1.00 92.00 90 ASN A CA 1
ATOM 707 C C . ASN A 1 90 ? -14.883 6.290 27.952 1.00 92.00 90 ASN A C 1
ATOM 709 O O . ASN A 1 90 ? -15.546 6.491 26.926 1.00 92.00 90 ASN A O 1
ATOM 713 N N . GLN A 1 91 ? -14.289 5.120 28.191 1.00 93.44 91 GLN A N 1
ATOM 714 C CA . GLN A 1 91 ? -14.516 3.896 27.436 1.00 93.44 91 GLN A CA 1
ATOM 715 C C . GLN A 1 91 ? -14.854 2.777 28.419 1.00 93.44 91 GLN A C 1
ATOM 717 O O . GLN A 1 91 ? -13.990 2.334 29.172 1.00 93.44 91 GLN A O 1
ATOM 722 N N . LYS A 1 92 ? -16.102 2.306 28.384 1.00 92.75 92 LYS A N 1
ATOM 723 C CA . LYS A 1 92 ? -16.602 1.310 29.344 1.00 92.75 92 LYS A CA 1
ATOM 724 C C . LYS A 1 92 ? -16.043 -0.092 29.101 1.00 92.75 92 LYS A C 1
ATOM 726 O O . LYS A 1 92 ? -15.947 -0.880 30.038 1.00 92.75 92 LYS A O 1
ATOM 731 N N . MET A 1 93 ? -15.636 -0.399 27.869 1.00 91.38 93 MET A N 1
ATOM 732 C CA . MET A 1 93 ? -15.088 -1.711 27.520 1.00 91.38 93 MET A CA 1
ATOM 733 C C . MET A 1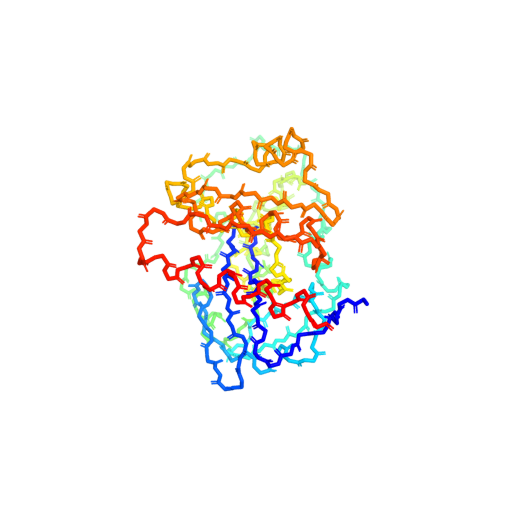 93 ? -13.593 -1.836 27.793 1.00 91.38 93 MET A C 1
ATOM 735 O O . MET A 1 93 ? -12.795 -0.967 27.422 1.00 91.38 93 MET A O 1
ATOM 739 N N . ARG A 1 94 ? -13.194 -2.984 28.348 1.00 91.88 94 ARG A N 1
ATOM 740 C CA . ARG A 1 94 ? -11.793 -3.309 28.623 1.00 91.88 94 ARG A CA 1
ATOM 741 C C . ARG A 1 94 ? -11.126 -4.003 27.439 1.00 91.88 94 ARG A C 1
ATOM 743 O O . ARG A 1 94 ? -11.746 -4.427 26.464 1.00 91.88 94 ARG A O 1
ATOM 750 N N . LEU A 1 95 ? -9.801 -4.127 27.524 1.00 91.19 95 LEU A N 1
ATOM 751 C CA . LEU A 1 95 ? -9.009 -4.846 26.524 1.00 91.19 95 LEU A CA 1
ATOM 752 C C . LEU A 1 95 ? -9.436 -6.318 26.404 1.00 91.19 95 LEU A C 1
ATOM 754 O O . LEU A 1 95 ? -9.465 -6.845 25.293 1.00 91.19 95 LEU A O 1
ATOM 758 N N . GLU A 1 96 ? -9.756 -6.949 27.532 1.00 93.94 96 GLU A N 1
ATOM 759 C CA . GLU A 1 96 ? -10.189 -8.347 27.626 1.00 93.94 96 GLU A CA 1
ATOM 760 C C . GLU A 1 96 ? -11.489 -8.583 26.849 1.00 93.94 96 GLU A C 1
ATOM 762 O O . GLU A 1 96 ? -11.556 -9.514 26.049 1.00 93.94 96 GLU A O 1
ATOM 767 N N . ASP A 1 97 ? -12.464 -7.677 26.966 1.00 93.38 97 ASP A N 1
ATOM 768 C CA . ASP A 1 97 ? -13.730 -7.748 26.225 1.00 93.38 97 ASP A CA 1
ATOM 769 C C . ASP A 1 97 ? -13.487 -7.689 24.712 1.00 93.38 97 ASP A C 1
ATOM 771 O O . ASP A 1 97 ? -14.008 -8.493 23.941 1.00 93.38 97 ASP A O 1
ATOM 775 N N . ILE A 1 98 ? -12.612 -6.779 24.270 1.00 91.75 98 ILE A N 1
ATOM 776 C CA . ILE A 1 98 ? -12.247 -6.632 22.852 1.00 91.75 98 ILE A CA 1
ATOM 777 C C . ILE A 1 98 ? -11.519 -7.881 22.336 1.00 91.75 98 ILE A C 1
ATOM 779 O O . ILE A 1 98 ? -11.674 -8.253 21.169 1.00 91.75 98 ILE A O 1
ATOM 783 N N . GLN A 1 99 ? -10.680 -8.509 23.162 1.00 91.81 99 GLN A N 1
ATOM 784 C CA . GLN A 1 99 ? -10.019 -9.763 22.802 1.00 91.81 99 GLN A CA 1
ATOM 785 C C . GLN A 1 99 ? -11.030 -10.900 22.699 1.00 91.81 99 GLN A C 1
ATOM 787 O O . GLN A 1 99 ? -10.989 -11.638 21.718 1.00 91.81 99 GLN A O 1
ATOM 792 N N . LYS A 1 100 ? -11.971 -10.985 23.642 1.00 94.06 100 LYS A N 1
ATOM 793 C CA . LYS A 1 100 ? -13.052 -11.968 23.622 1.00 94.06 100 LYS A CA 1
ATOM 794 C C . LYS A 1 100 ? -13.904 -11.837 22.361 1.00 94.06 100 LYS A C 1
ATOM 796 O O . LYS A 1 100 ? -14.015 -12.807 21.627 1.00 94.06 100 LYS A O 1
ATOM 801 N N . MET A 1 101 ? -14.355 -10.630 22.008 1.00 91.88 101 MET A N 1
ATOM 802 C CA . MET A 1 101 ? -15.093 -10.391 20.757 1.00 91.88 101 MET A CA 1
ATOM 803 C C . MET A 1 101 ? -14.330 -10.864 19.512 1.00 91.88 101 MET A C 1
ATOM 805 O O . MET A 1 101 ? -14.918 -11.411 18.581 1.00 91.88 101 MET A O 1
ATOM 809 N N . LYS A 1 102 ? -13.006 -10.664 19.475 1.00 88.31 102 LYS A N 1
ATOM 810 C CA . LYS A 1 102 ? -12.172 -11.148 18.366 1.00 88.31 102 LYS A CA 1
ATOM 811 C C . LYS A 1 102 ? -12.074 -12.670 18.338 1.00 88.31 102 LYS A C 1
ATOM 813 O O . LYS A 1 102 ? -12.138 -13.240 17.254 1.00 88.31 102 LYS A O 1
ATOM 818 N N . SER A 1 103 ? -11.911 -13.303 19.497 1.00 87.88 103 SER A N 1
ATOM 819 C CA . SER A 1 103 ? -11.865 -14.763 19.635 1.00 87.88 103 SER A CA 1
ATOM 820 C C . SER A 1 103 ? -13.201 -15.413 19.270 1.00 87.88 103 SER A C 1
ATOM 822 O O . SER A 1 103 ? -13.212 -16.422 18.573 1.00 87.88 103 SER A O 1
ATOM 824 N N . ASP A 1 104 ? -14.314 -14.776 19.635 1.00 90.06 104 ASP A N 1
ATOM 825 C CA . ASP A 1 104 ? -15.679 -15.174 19.265 1.00 90.06 104 ASP A CA 1
ATOM 826 C C . ASP A 1 104 ? -15.959 -14.950 17.762 1.00 90.06 104 ASP A C 1
ATOM 828 O O . ASP A 1 104 ? -16.977 -15.378 17.214 1.00 90.06 104 ASP A O 1
ATOM 832 N N . GLY A 1 105 ? -15.030 -14.295 17.061 1.00 83.94 105 GLY A N 1
ATOM 833 C CA . GLY A 1 105 ? -15.085 -14.072 15.626 1.00 83.94 105 GLY A CA 1
ATOM 834 C C . GLY A 1 105 ? -16.104 -13.014 15.218 1.00 83.94 105 GLY A C 1
ATOM 835 O O . GLY A 1 105 ? -16.636 -13.101 14.108 1.00 83.94 105 GLY A O 1
ATOM 836 N N . LEU A 1 106 ? -16.384 -12.031 16.086 1.00 87.62 106 LEU A N 1
ATOM 837 C CA . LEU A 1 106 ? -17.162 -10.855 15.707 1.00 87.62 106 LEU A CA 1
ATOM 838 C C . LEU A 1 106 ? -16.430 -10.072 14.614 1.00 87.62 106 LEU A C 1
ATOM 840 O O . LEU A 1 106 ? -15.212 -9.880 14.636 1.00 87.62 106 LEU A O 1
ATOM 844 N N . SER A 1 107 ? -17.209 -9.563 13.662 1.00 86.94 107 SER A N 1
ATOM 845 C CA . SER A 1 107 ? -16.681 -8.719 12.597 1.00 86.94 107 SER A CA 1
ATOM 846 C C . SER A 1 107 ? -16.097 -7.419 13.159 1.00 86.94 107 SER A C 1
ATOM 848 O O . SER A 1 107 ? -16.646 -6.843 14.098 1.00 86.94 107 SER A O 1
ATOM 850 N N . GLY A 1 108 ? -15.048 -6.899 12.520 1.00 87.31 108 GLY A N 1
ATOM 851 C CA . GLY A 1 108 ? -14.461 -5.611 12.892 1.00 87.31 108 GLY A CA 1
ATOM 852 C C . GLY A 1 108 ? -15.446 -4.435 12.872 1.00 87.31 108 GLY A C 1
ATOM 853 O O . GLY A 1 108 ? -15.262 -3.518 13.658 1.00 87.31 108 GLY A O 1
ATOM 854 N N . GLU A 1 109 ? -16.483 -4.488 12.027 1.00 89.12 109 GLU A N 1
ATOM 855 C CA . GLU A 1 109 ? -17.595 -3.519 11.970 1.00 89.12 109 GLU A CA 1
ATOM 856 C C . GLU A 1 109 ? -18.336 -3.467 13.312 1.00 89.12 109 GLU A C 1
ATOM 858 O O . GLU A 1 109 ? -18.276 -2.451 13.998 1.00 89.12 109 GLU A O 1
ATOM 863 N N . LYS A 1 110 ? -18.880 -4.606 13.755 1.00 90.50 110 LYS A N 1
ATOM 864 C CA . LYS A 1 110 ? -19.550 -4.741 15.060 1.00 90.50 110 LYS A CA 1
ATOM 865 C C . LYS A 1 110 ? -18.675 -4.332 16.244 1.00 90.50 110 LYS A C 1
ATOM 867 O O . LYS A 1 110 ? -19.146 -3.696 17.172 1.00 90.50 110 LYS A O 1
ATOM 872 N N . ILE A 1 111 ? -17.376 -4.647 16.209 1.00 92.44 111 ILE A N 1
ATOM 873 C CA . ILE A 1 111 ? -16.451 -4.214 17.273 1.00 92.44 111 ILE A CA 1
ATOM 874 C C . ILE A 1 111 ? -16.344 -2.680 17.319 1.00 92.44 111 ILE A C 1
ATOM 876 O O . ILE A 1 111 ? -16.137 -2.107 18.385 1.00 92.44 111 ILE A O 1
ATOM 880 N N . ILE A 1 112 ? -16.424 -2.001 16.172 1.00 92.50 112 ILE A N 1
ATOM 881 C CA . ILE A 1 112 ? -16.377 -0.536 16.109 1.00 92.50 112 ILE A CA 1
ATOM 882 C C . ILE A 1 112 ? -17.686 0.064 16.614 1.00 92.50 112 ILE A C 1
ATOM 884 O O . ILE A 1 112 ? -17.608 1.032 17.363 1.00 92.50 112 ILE A O 1
ATOM 888 N N . GLU A 1 113 ? -18.830 -0.507 16.235 1.00 92.19 113 GLU A N 1
ATOM 889 C CA . GLU A 1 113 ? -20.160 -0.119 16.733 1.00 92.19 113 GLU A CA 1
ATOM 890 C C . GLU A 1 113 ? -20.194 -0.195 18.262 1.00 92.19 113 GLU A C 1
ATOM 892 O O . GLU A 1 113 ? -20.366 0.826 18.922 1.00 92.19 113 GLU A O 1
ATOM 897 N N . GLU A 1 114 ? -19.825 -1.343 18.830 1.00 93.62 114 GLU A N 1
ATOM 898 C CA . GLU A 1 114 ? -19.773 -1.541 20.281 1.00 93.62 114 GLU A CA 1
ATOM 899 C C . GLU A 1 114 ? -18.805 -0.551 20.970 1.00 93.62 114 GLU A C 1
ATOM 901 O O . GLU A 1 114 ? -19.073 -0.025 22.049 1.00 93.62 114 GLU A O 1
ATOM 906 N N . LEU A 1 115 ?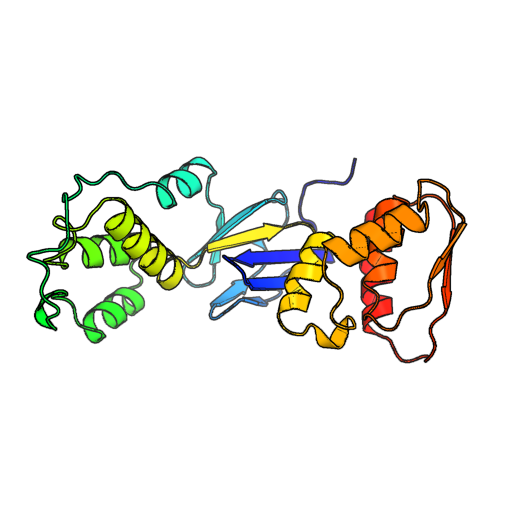 -17.663 -0.236 20.341 1.00 94.31 115 LEU A N 1
ATOM 907 C CA . LEU A 1 115 ? -16.696 0.754 20.847 1.00 94.31 115 LEU A CA 1
ATOM 908 C C . LEU A 1 115 ? -17.192 2.200 20.799 1.00 94.31 115 LEU A C 1
ATOM 910 O O . LEU A 1 115 ? -16.609 3.052 21.485 1.00 94.31 115 LEU A O 1
ATOM 914 N N . VAL A 1 116 ? -18.149 2.496 19.926 1.00 92.75 116 VAL A N 1
ATOM 915 C CA . VAL A 1 116 ? -18.800 3.801 19.815 1.00 92.75 116 VAL A CA 1
ATOM 916 C C . VAL A 1 116 ? -19.908 3.891 20.857 1.00 92.75 116 VAL A C 1
ATOM 918 O O . VAL A 1 116 ? -19.871 4.818 21.660 1.00 92.75 116 VAL A O 1
ATOM 921 N N . GLU A 1 117 ? -20.785 2.888 20.925 1.00 92.81 117 GLU A N 1
ATOM 922 C CA . GLU A 1 117 ? -21.891 2.806 21.892 1.00 92.81 117 GLU A CA 1
ATOM 923 C C . GLU A 1 117 ? -21.404 2.852 23.349 1.00 92.81 117 GLU A C 1
ATOM 925 O O . GLU A 1 117 ? -22.001 3.506 24.202 1.00 92.81 117 GLU A O 1
ATOM 930 N N . ASN A 1 118 ? -20.255 2.234 23.639 1.00 94.50 118 ASN A N 1
ATOM 931 C CA . ASN A 1 118 ? -19.652 2.235 24.975 1.00 94.50 118 ASN A CA 1
ATOM 932 C C . ASN A 1 118 ? -18.722 3.435 25.251 1.00 94.50 118 ASN A C 1
ATOM 934 O O . ASN A 1 118 ? -17.978 3.428 26.241 1.00 94.50 118 ASN A O 1
ATOM 938 N N . SER A 1 119 ? -18.720 4.465 24.395 1.00 93.75 119 SER A N 1
ATOM 939 C CA . SER A 1 119 ? -17.920 5.677 24.596 1.00 93.75 119 SER A CA 1
ATOM 940 C C . SER A 1 119 ? -18.766 6.850 25.087 1.00 93.75 119 SER A C 1
ATOM 942 O O . SER A 1 119 ? -19.499 7.464 24.323 1.00 93.75 119 SER A O 1
ATOM 944 N N . GLU A 1 120 ? -18.552 7.266 26.336 1.00 93.06 120 GLU A N 1
ATOM 945 C CA . GLU A 1 120 ? -19.312 8.363 26.969 1.00 93.06 120 GLU A CA 1
ATOM 946 C C . GLU A 1 120 ? -19.093 9.732 26.305 1.00 93.06 120 GLU A C 1
ATOM 948 O O . GLU A 1 120 ? -19.898 10.647 26.434 1.00 93.06 120 GLU A O 1
ATOM 953 N N . THR A 1 121 ? -17.979 9.884 25.591 1.00 92.75 121 THR A N 1
ATOM 954 C CA . THR A 1 121 ? -17.551 11.155 24.993 1.00 92.75 121 THR A CA 1
ATOM 955 C C . THR A 1 121 ? -17.714 11.188 23.480 1.00 92.75 121 THR A C 1
ATOM 957 O O . THR A 1 121 ? -17.198 12.100 22.839 1.00 92.75 121 THR A O 1
ATOM 960 N N . PHE A 1 122 ? -18.288 10.158 22.852 1.00 92.56 122 PHE A N 1
ATOM 961 C CA . PHE A 1 122 ? -18.351 10.120 21.391 1.00 92.56 122 PHE A CA 1
ATOM 962 C C . PHE A 1 122 ? -19.343 11.143 20.826 1.00 92.56 122 PHE A C 1
ATOM 964 O O . PHE A 1 122 ? -18.965 11.917 19.947 1.00 92.56 122 PHE A O 1
ATOM 971 N N . ASP A 1 123 ? -20.545 11.224 21.384 1.00 91.56 123 ASP A N 1
ATOM 972 C CA . ASP A 1 123 ? -21.601 12.108 20.871 1.00 91.56 123 ASP A CA 1
ATOM 973 C C . ASP A 1 123 ? -21.289 13.591 21.112 1.00 91.56 123 ASP A C 1
ATOM 975 O O . ASP A 1 123 ? -21.552 14.447 20.274 1.00 91.56 123 ASP A O 1
ATOM 979 N N . SER A 1 124 ? -20.613 13.906 22.220 1.00 91.31 124 SER A N 1
ATOM 980 C CA . SER A 1 124 ? -20.192 15.272 22.555 1.00 91.31 124 SER A CA 1
ATOM 981 C C . SER A 1 124 ? -18.986 15.771 21.750 1.00 91.31 124 SER A C 1
ATOM 983 O O . SER A 1 124 ? -18.629 16.947 21.835 1.00 91.31 124 SER A O 1
ATOM 985 N N . LYS A 1 125 ? -18.341 14.913 20.949 1.00 92.94 125 LYS A N 1
ATOM 986 C CA . LYS A 1 125 ? -17.225 15.312 20.081 1.00 92.94 125 LYS A CA 1
ATOM 987 C C . LYS A 1 125 ? -17.711 16.051 18.843 1.00 92.94 125 LYS A C 1
ATOM 989 O O . LYS A 1 125 ? -18.751 15.752 18.271 1.00 92.94 125 LYS A O 1
ATOM 994 N N . THR A 1 126 ? -16.856 16.942 18.354 1.00 92.94 126 THR A N 1
ATOM 995 C CA . THR A 1 126 ? -17.039 17.576 17.046 1.00 92.94 126 THR A CA 1
ATOM 996 C C . THR A 1 126 ? -17.021 16.557 15.911 1.00 92.94 126 THR A C 1
ATOM 998 O O . THR A 1 126 ? -16.390 15.502 16.026 1.00 92.94 126 THR A O 1
ATOM 1001 N N . SER A 1 127 ? -17.628 16.901 14.774 1.00 91.75 127 SER A N 1
ATOM 1002 C CA . SER A 1 127 ? -17.689 16.039 13.583 1.00 91.75 127 SER A CA 1
ATOM 1003 C C . SER A 1 127 ? -16.303 15.550 13.146 1.00 91.75 127 SER A C 1
ATOM 1005 O O . SER A 1 127 ? -16.087 14.359 12.919 1.00 91.75 127 SER A O 1
ATOM 1007 N N . PHE A 1 128 ? -15.311 16.444 13.126 1.00 89.94 128 PHE A N 1
ATOM 1008 C CA . PHE A 1 128 ? -13.924 16.089 12.819 1.00 89.94 128 PHE A CA 1
ATOM 1009 C C . PHE A 1 128 ? -13.311 15.138 13.855 1.00 89.94 128 PHE A C 1
ATOM 1011 O O . PHE A 1 128 ? -12.538 14.246 13.498 1.00 89.94 128 PHE A O 1
ATOM 1018 N N . SER A 1 129 ? -13.652 15.298 15.135 1.00 92.50 129 SER A N 1
ATOM 1019 C CA . SER A 1 129 ? -13.159 14.441 16.218 1.00 92.50 129 SER A CA 1
ATOM 1020 C C . SER A 1 129 ? -13.795 13.049 16.182 1.00 92.50 129 SER A C 1
ATOM 1022 O O . SER A 1 129 ? -13.080 12.058 16.361 1.00 92.50 129 SER A O 1
ATOM 1024 N N . GLN A 1 130 ? -15.093 12.956 15.881 1.00 92.50 130 GLN A N 1
ATOM 1025 C CA . GLN A 1 130 ? -15.799 11.695 15.632 1.00 92.50 130 GLN A CA 1
ATOM 1026 C C . GLN A 1 130 ? -15.196 10.975 14.418 1.00 92.50 130 GLN A C 1
ATOM 1028 O O . GLN A 1 130 ? -14.745 9.833 14.539 1.00 92.50 130 GLN A O 1
ATOM 1033 N N . ALA A 1 131 ? -15.054 11.662 13.279 1.00 90.56 131 ALA A N 1
ATOM 1034 C CA . ALA A 1 131 ? -14.446 11.102 12.070 1.00 90.56 131 ALA A CA 1
ATOM 1035 C C . ALA A 1 131 ? -13.003 10.620 12.314 1.00 90.56 131 ALA A C 1
ATOM 1037 O O . ALA A 1 131 ? -12.624 9.518 11.908 1.00 90.56 131 ALA A O 1
ATOM 1038 N N . LYS A 1 132 ? -12.193 11.399 13.045 1.00 92.12 132 LYS A N 1
ATOM 1039 C CA . LYS A 1 132 ? -10.829 11.015 13.444 1.00 92.12 132 LYS A CA 1
ATOM 1040 C C . LYS A 1 132 ? -10.822 9.775 14.345 1.00 92.12 132 LYS A C 1
ATOM 1042 O O . LYS A 1 132 ? -9.987 8.887 14.145 1.00 92.12 132 LYS A O 1
ATOM 1047 N N . TYR A 1 133 ? -11.727 9.700 15.324 1.00 93.12 133 TYR A N 1
ATOM 1048 C CA . TYR A 1 133 ? -11.880 8.541 16.209 1.00 93.12 133 TYR A CA 1
ATOM 1049 C C . TYR A 1 133 ? -12.224 7.285 15.405 1.00 93.12 133 TYR A C 1
ATOM 1051 O O . TYR A 1 133 ? -11.522 6.276 15.500 1.00 93.12 133 TYR A O 1
ATOM 1059 N N . LEU A 1 134 ? -13.235 7.373 14.545 1.00 91.94 134 LEU A N 1
ATOM 1060 C CA . LEU A 1 134 ? -13.699 6.272 13.708 1.00 91.94 134 LEU A CA 1
ATOM 1061 C C . LEU A 1 134 ? -12.621 5.813 12.735 1.00 91.94 134 LEU A C 1
ATOM 1063 O O . LEU A 1 134 ? -12.341 4.621 12.675 1.00 91.94 134 LEU A O 1
ATOM 1067 N N . LYS A 1 135 ? -11.925 6.734 12.057 1.00 90.25 135 LYS A N 1
ATOM 1068 C CA . LYS A 1 135 ? -10.787 6.403 11.184 1.00 90.25 135 LYS A CA 1
ATOM 1069 C C . LYS A 1 135 ? -9.721 5.596 11.931 1.00 90.25 135 LYS A C 1
ATOM 1071 O O . LYS A 1 135 ? -9.212 4.607 11.406 1.00 90.25 135 LYS A O 1
ATOM 1076 N N . LYS A 1 136 ? -9.417 5.961 13.184 1.00 92.00 136 LYS A N 1
ATOM 1077 C CA . LYS A 1 136 ? -8.477 5.216 14.041 1.00 92.00 136 LYS A CA 1
ATOM 1078 C C . LYS A 1 136 ? -8.994 3.810 14.376 1.00 92.00 136 LYS A C 1
ATOM 1080 O O . LYS A 1 136 ? -8.207 2.862 14.350 1.00 92.00 136 LYS A O 1
ATOM 1085 N N . LYS A 1 137 ? -10.284 3.655 14.695 1.00 92.31 137 LYS A N 1
ATOM 1086 C CA . LYS A 1 137 ? -10.887 2.348 15.014 1.00 92.31 137 LYS A CA 1
ATOM 1087 C C . LYS A 1 137 ? -11.013 1.457 13.775 1.00 92.31 137 LYS A C 1
ATOM 1089 O O . LYS A 1 137 ? -10.530 0.328 13.816 1.00 92.31 137 LYS A O 1
ATOM 1094 N N . LYS A 1 138 ? -11.519 1.987 12.659 1.00 90.25 138 LYS A N 1
ATOM 1095 C CA . LYS A 1 138 ? -11.569 1.341 11.336 1.00 90.25 138 LYS A CA 1
ATOM 1096 C C . LYS A 1 138 ? -10.192 0.814 10.938 1.00 90.25 138 LYS A C 1
ATOM 1098 O O . LYS A 1 138 ? -10.040 -0.386 10.738 1.00 90.25 138 LYS A O 1
ATOM 1103 N N . LYS A 1 139 ? -9.150 1.651 11.000 1.00 88.69 139 LYS A N 1
ATOM 1104 C CA . LYS A 1 139 ? -7.765 1.228 10.733 1.00 88.69 139 LYS A CA 1
ATOM 1105 C C . LYS A 1 139 ? -7.301 0.053 11.603 1.00 88.69 139 LYS A C 1
ATOM 1107 O O . LYS A 1 139 ? -6.570 -0.806 11.122 1.00 88.69 139 LYS A O 1
ATOM 1112 N N . LYS A 1 140 ? -7.701 -0.003 12.878 1.00 89.38 140 LYS A N 1
ATOM 1113 C CA . LYS A 1 140 ? -7.276 -1.052 13.823 1.00 89.38 140 LYS A CA 1
ATOM 1114 C C . LYS A 1 140 ? -8.072 -2.356 13.689 1.00 89.38 140 LYS A C 1
ATOM 1116 O O . LYS A 1 140 ? -7.496 -3.424 13.902 1.00 89.38 140 LYS A O 1
ATOM 1121 N N . HIS A 1 141 ? -9.369 -2.272 13.401 1.00 89.38 141 HIS A N 1
ATOM 1122 C CA . HIS A 1 141 ? -10.302 -3.399 13.493 1.00 89.38 141 HIS A CA 1
ATOM 1123 C C . HIS A 1 141 ? -10.778 -3.928 12.132 1.00 89.38 141 HIS A C 1
ATOM 1125 O O . HIS A 1 141 ? -11.116 -5.104 12.043 1.00 89.38 141 HIS A O 1
ATOM 1131 N N . LEU A 1 142 ? -10.737 -3.122 11.066 1.00 87.69 142 LEU A N 1
ATOM 1132 C CA . LEU A 1 142 ? -11.035 -3.567 9.703 1.00 87.69 142 LEU A CA 1
ATOM 1133 C C . LEU A 1 142 ? -9.750 -3.976 8.994 1.00 87.69 142 LEU A C 1
ATOM 1135 O O . LEU A 1 142 ? -8.908 -3.146 8.655 1.00 87.69 142 LEU A O 1
ATOM 1139 N N . GLN A 1 143 ? -9.601 -5.276 8.765 1.00 86.94 143 GLN A N 1
ATOM 1140 C CA . GLN A 1 143 ? -8.489 -5.848 8.012 1.00 86.94 143 GLN A CA 1
ATOM 1141 C C . GLN A 1 143 ? -8.843 -5.891 6.525 1.00 86.94 143 GLN A C 1
ATOM 1143 O O . GLN A 1 143 ? -9.090 -6.958 5.966 1.00 86.94 143 GLN A O 1
ATOM 1148 N N . MET A 1 144 ? -8.907 -4.710 5.907 1.00 91.19 144 MET A N 1
ATOM 1149 C CA . MET A 1 144 ? -9.163 -4.562 4.475 1.00 91.19 144 MET A CA 1
ATOM 1150 C C . MET A 1 144 ? -7.939 -4.027 3.735 1.00 91.19 144 MET A C 1
ATOM 1152 O O . MET A 1 144 ? -7.174 -3.237 4.290 1.00 91.19 144 MET A O 1
ATOM 1156 N N . PHE A 1 145 ? -7.743 -4.463 2.497 1.00 94.44 145 PHE A N 1
ATOM 1157 C CA . PHE A 1 145 ? -6.667 -3.997 1.627 1.00 94.44 145 PHE A CA 1
ATOM 1158 C C . PHE A 1 145 ? -7.121 -3.990 0.170 1.00 94.44 145 PHE A C 1
ATOM 1160 O O . PHE A 1 145 ? -7.978 -4.776 -0.234 1.00 94.44 145 PHE A O 1
ATOM 1167 N N . THR A 1 146 ? -6.522 -3.111 -0.621 1.00 95.62 146 THR A N 1
ATOM 1168 C CA . THR A 1 146 ? -6.784 -2.990 -2.053 1.00 95.62 146 THR A CA 1
ATOM 1169 C C . THR A 1 146 ? -5.663 -3.663 -2.829 1.00 95.62 146 THR A C 1
ATOM 1171 O O . THR A 1 146 ? -4.482 -3.472 -2.519 1.00 95.62 146 THR A O 1
ATOM 1174 N N . VAL A 1 147 ? -6.025 -4.453 -3.839 1.00 96.12 147 VAL A N 1
ATOM 1175 C CA . VAL A 1 147 ? -5.060 -5.106 -4.727 1.00 96.12 147 VAL A CA 1
ATOM 1176 C C . VAL A 1 147 ? -4.838 -4.224 -5.940 1.00 96.12 147 VAL A C 1
ATOM 1178 O O . VAL A 1 147 ? -5.740 -4.016 -6.744 1.00 96.12 147 VAL A O 1
ATOM 1181 N N . LEU A 1 148 ? -3.636 -3.680 -6.067 1.00 94.50 148 LEU A N 1
ATOM 1182 C CA . LEU A 1 148 ? -3.270 -2.735 -7.109 1.00 94.50 148 LEU A CA 1
ATOM 1183 C C . LEU A 1 148 ? -2.283 -3.351 -8.085 1.00 94.50 148 LEU A C 1
ATOM 1185 O O . LEU A 1 148 ? -1.453 -4.194 -7.734 1.00 94.50 148 LEU A O 1
ATOM 1189 N N . ARG A 1 149 ? -2.356 -2.870 -9.320 1.00 91.31 149 ARG A N 1
ATOM 1190 C CA . ARG A 1 149 ? -1.360 -3.172 -10.333 1.00 91.31 149 ARG A CA 1
ATOM 1191 C C . ARG A 1 149 ? -0.036 -2.507 -9.955 1.00 91.31 149 ARG A C 1
ATOM 1193 O O . ARG A 1 149 ? -0.060 -1.332 -9.584 1.00 91.31 149 ARG A O 1
ATOM 1200 N N . PRO A 1 150 ? 1.110 -3.196 -10.071 1.00 88.69 150 PRO A N 1
ATOM 1201 C CA . PRO A 1 150 ? 2.401 -2.552 -9.918 1.00 88.69 150 PRO A CA 1
ATOM 1202 C C . PRO A 1 150 ? 2.557 -1.418 -10.931 1.00 88.69 150 PRO A C 1
ATOM 1204 O O . PRO A 1 150 ? 2.393 -1.608 -12.131 1.00 88.69 150 PRO A O 1
ATOM 1207 N N . THR A 1 151 ? 2.868 -0.235 -10.422 1.00 87.50 151 THR A N 1
ATOM 1208 C CA . THR A 1 151 ? 3.296 0.923 -11.210 1.00 87.50 151 THR A CA 1
ATOM 1209 C C . THR A 1 151 ? 4.547 1.474 -10.559 1.00 87.50 151 THR A C 1
ATOM 1211 O O . THR A 1 151 ? 4.735 1.312 -9.346 1.00 87.50 151 THR A O 1
ATOM 1214 N N . ALA A 1 152 ? 5.387 2.160 -11.323 1.00 85.56 152 ALA A N 1
ATOM 1215 C CA . ALA A 1 152 ? 6.590 2.783 -10.799 1.00 85.56 152 ALA A CA 1
ATOM 1216 C C . ALA A 1 152 ? 6.264 3.708 -9.614 1.00 85.56 152 ALA A C 1
ATOM 1218 O O . ALA A 1 152 ? 6.917 3.641 -8.573 1.00 85.56 152 ALA A O 1
ATOM 1219 N N . ARG A 1 153 ? 5.160 4.468 -9.699 1.00 88.31 153 ARG A N 1
ATOM 1220 C CA . ARG A 1 153 ? 4.640 5.294 -8.596 1.00 88.31 153 ARG A CA 1
ATOM 1221 C C . ARG A 1 153 ? 4.412 4.487 -7.313 1.00 88.31 153 ARG A C 1
ATOM 1223 O O . ARG A 1 153 ? 4.853 4.905 -6.246 1.00 88.31 153 ARG A O 1
ATOM 1230 N N . LEU A 1 154 ? 3.706 3.359 -7.392 1.00 89.12 154 LEU A N 1
ATOM 1231 C CA . LEU A 1 154 ? 3.405 2.541 -6.213 1.00 89.12 154 LEU A CA 1
ATOM 1232 C C . LEU A 1 154 ? 4.654 1.838 -5.672 1.00 89.12 154 LEU A C 1
ATOM 1234 O O . LEU A 1 154 ? 4.790 1.683 -4.461 1.00 89.12 154 LEU A O 1
ATOM 1238 N N . VAL A 1 155 ? 5.593 1.454 -6.540 1.00 87.62 155 VAL A N 1
ATOM 1239 C CA . VAL A 1 155 ? 6.890 0.905 -6.120 1.00 87.62 155 VAL A CA 1
ATOM 1240 C C . VAL A 1 155 ? 7.696 1.949 -5.338 1.00 87.62 155 VAL A C 1
ATOM 1242 O O . VAL A 1 155 ? 8.277 1.617 -4.306 1.00 87.62 155 VAL A O 1
ATOM 1245 N N . MET A 1 156 ? 7.665 3.225 -5.736 1.00 88.25 156 MET A N 1
ATOM 1246 C CA . MET A 1 156 ? 8.273 4.301 -4.941 1.00 88.25 156 MET A CA 1
ATOM 1247 C C . MET A 1 156 ? 7.648 4.431 -3.548 1.00 88.25 156 MET A C 1
ATOM 1249 O O . MET A 1 156 ? 8.371 4.634 -2.573 1.00 88.25 156 MET A O 1
ATOM 1253 N N . GLU A 1 157 ? 6.324 4.274 -3.421 1.00 89.19 157 GLU A N 1
ATOM 1254 C CA . GLU A 1 157 ? 5.665 4.269 -2.106 1.00 89.19 157 GLU A CA 1
ATOM 1255 C C . GLU A 1 157 ? 6.189 3.133 -1.215 1.00 89.19 157 GLU A C 1
ATOM 1257 O O . GLU A 1 157 ? 6.341 3.327 -0.010 1.00 89.19 157 GLU A O 1
ATOM 1262 N N . ILE A 1 158 ? 6.523 1.968 -1.778 1.00 89.00 158 ILE A N 1
ATOM 1263 C CA . ILE A 1 158 ? 7.119 0.855 -1.021 1.00 89.00 158 ILE A CA 1
ATOM 1264 C C . ILE A 1 158 ? 8.493 1.259 -0.475 1.00 89.00 158 ILE A C 1
ATOM 1266 O O . ILE A 1 158 ? 8.763 1.081 0.715 1.00 89.00 158 ILE A O 1
ATOM 1270 N N . PHE A 1 159 ? 9.335 1.862 -1.316 1.00 88.56 159 PHE A N 1
ATOM 1271 C CA . PHE A 1 159 ? 10.666 2.318 -0.916 1.00 88.56 159 PHE A CA 1
ATOM 1272 C C . PHE A 1 159 ? 10.659 3.521 0.030 1.00 88.56 159 PHE A C 1
ATOM 1274 O O . PHE A 1 159 ? 11.682 3.786 0.652 1.00 88.56 159 PHE A O 1
ATOM 1281 N N . SER A 1 160 ? 9.524 4.196 0.245 1.00 88.12 160 SER A N 1
ATOM 1282 C CA . SER A 1 160 ? 9.427 5.258 1.262 1.00 88.12 160 SER A CA 1
ATOM 1283 C C . SER A 1 160 ? 9.787 4.781 2.679 1.00 88.12 160 SER A C 1
ATOM 1285 O O . SER A 1 160 ? 10.205 5.586 3.509 1.00 88.12 160 SER A O 1
ATOM 1287 N N . LYS A 1 161 ? 9.673 3.471 2.951 1.00 87.44 161 LYS A N 1
ATOM 1288 C CA . LYS A 1 161 ? 10.086 2.842 4.217 1.00 87.44 161 LYS A CA 1
ATOM 1289 C C . LYS A 1 161 ? 11.590 2.555 4.302 1.00 87.44 161 LYS A C 1
ATOM 1291 O O . LYS A 1 161 ? 12.114 2.421 5.401 1.00 87.44 161 LYS A O 1
ATOM 1296 N N . GLU A 1 162 ? 12.274 2.460 3.165 1.00 89.44 162 GLU A N 1
ATOM 1297 C CA . GLU A 1 162 ? 13.712 2.184 3.055 1.00 89.44 162 GLU A CA 1
ATOM 1298 C C . GLU A 1 162 ? 14.351 3.087 1.976 1.00 89.44 162 GLU A C 1
ATOM 1300 O O . GLU A 1 162 ? 14.905 2.589 0.991 1.00 89.44 162 GLU A O 1
ATOM 1305 N N . PRO A 1 163 ? 14.290 4.425 2.131 1.00 92.38 163 PRO A N 1
ATOM 1306 C CA . PRO A 1 163 ? 14.635 5.372 1.064 1.00 92.38 163 PRO A CA 1
ATOM 1307 C C . PRO A 1 163 ? 16.109 5.304 0.650 1.00 92.38 163 PRO A C 1
ATOM 1309 O O . PRO A 1 163 ? 16.445 5.603 -0.494 1.00 92.38 163 PRO A O 1
ATOM 1312 N N . ALA A 1 164 ? 16.989 4.842 1.543 1.00 93.00 164 ALA A N 1
ATOM 1313 C CA . ALA A 1 164 ? 18.399 4.617 1.242 1.00 93.00 164 ALA A CA 1
ATOM 1314 C C . ALA A 1 164 ? 18.614 3.629 0.080 1.00 93.00 164 ALA A C 1
ATOM 1316 O O . ALA A 1 164 ? 19.573 3.784 -0.671 1.00 93.00 164 ALA A O 1
ATOM 1317 N N . LYS A 1 165 ? 17.703 2.661 -0.121 1.00 87.19 165 LYS A N 1
ATOM 1318 C CA . LYS A 1 165 ? 17.777 1.698 -1.235 1.00 87.19 165 LYS A CA 1
ATOM 1319 C C . LYS A 1 165 ? 17.607 2.354 -2.606 1.00 87.19 165 LYS A C 1
ATOM 1321 O O . LYS A 1 165 ? 18.019 1.775 -3.601 1.00 87.19 165 LYS A O 1
ATOM 1326 N N . ILE A 1 166 ? 17.009 3.542 -2.654 1.00 90.25 166 ILE A N 1
ATOM 1327 C CA . ILE A 1 166 ? 16.749 4.294 -3.887 1.00 90.25 166 ILE A CA 1
ATOM 1328 C C . ILE A 1 166 ? 17.415 5.670 -3.864 1.00 90.25 166 ILE A C 1
ATOM 1330 O O . ILE A 1 166 ? 16.873 6.631 -4.401 1.00 90.25 166 ILE A O 1
ATOM 1334 N N . CYS A 1 167 ? 18.556 5.792 -3.177 1.00 93.31 167 CYS A N 1
ATOM 1335 C CA . CYS A 1 167 ? 19.309 7.045 -3.065 1.00 93.31 167 CYS A CA 1
ATOM 1336 C C . CYS A 1 167 ? 18.461 8.236 -2.577 1.00 93.31 167 CYS A C 1
ATOM 1338 O O . CYS A 1 167 ? 18.709 9.375 -2.961 1.00 93.31 167 CYS A O 1
ATOM 1340 N N . PHE A 1 168 ? 17.451 7.974 -1.740 1.00 95.12 168 PHE A N 1
ATOM 1341 C CA . PHE A 1 168 ? 16.498 8.970 -1.241 1.00 95.12 168 PHE A CA 1
ATOM 1342 C C . PHE A 1 168 ? 15.732 9.724 -2.346 1.00 95.12 168 PHE A C 1
ATOM 1344 O O . PHE A 1 168 ? 15.234 10.829 -2.119 1.00 95.12 168 PHE A O 1
ATOM 1351 N N . LEU A 1 169 ? 15.590 9.124 -3.532 1.00 94.06 169 LEU A N 1
ATOM 1352 C CA . LEU A 1 169 ? 14.810 9.695 -4.624 1.00 94.06 169 LEU A CA 1
ATOM 1353 C C . LEU A 1 169 ? 13.331 9.810 -4.245 1.00 94.06 169 LEU A C 1
ATOM 1355 O O . LEU A 1 169 ? 12.680 8.840 -3.851 1.00 94.06 169 LEU A O 1
ATOM 1359 N N . ARG A 1 170 ? 12.779 11.012 -4.420 1.00 93.69 170 ARG A N 1
ATOM 1360 C CA . ARG A 1 170 ? 11.351 11.287 -4.247 1.00 93.69 170 ARG A CA 1
ATOM 1361 C C . ARG A 1 170 ? 10.605 11.251 -5.586 1.00 93.69 170 ARG A C 1
ATOM 1363 O O . ARG A 1 170 ? 11.224 11.470 -6.631 1.00 93.69 170 ARG A O 1
ATOM 1370 N N . PRO A 1 171 ? 9.275 11.024 -5.585 1.00 92.75 171 PRO A N 1
ATOM 1371 C CA . PRO A 1 171 ? 8.485 10.949 -6.819 1.00 92.75 171 PRO A CA 1
ATOM 1372 C C . PRO A 1 171 ? 8.586 12.183 -7.719 1.00 92.75 171 PRO A C 1
ATOM 1374 O O . PRO A 1 171 ? 8.621 12.055 -8.943 1.00 92.75 171 PRO A O 1
ATOM 1377 N N . ASP A 1 172 ? 8.667 13.376 -7.134 1.00 95.69 172 ASP A N 1
ATOM 1378 C CA . ASP A 1 172 ? 8.838 14.631 -7.864 1.00 95.69 172 ASP A CA 1
ATOM 1379 C C . ASP A 1 172 ? 10.202 14.698 -8.564 1.00 95.69 172 ASP A C 1
ATOM 1381 O O . ASP A 1 172 ? 10.263 15.016 -9.750 1.00 95.69 172 ASP A O 1
ATOM 1385 N N . THR A 1 173 ? 11.282 14.303 -7.882 1.00 96.06 173 THR A N 1
ATOM 1386 C CA . THR A 1 173 ? 12.635 14.253 -8.457 1.00 96.06 173 THR A CA 1
ATOM 1387 C C . THR A 1 173 ? 12.708 13.283 -9.632 1.00 96.06 173 THR A C 1
ATOM 1389 O O . THR A 1 173 ? 13.212 13.640 -10.693 1.00 96.06 173 THR A O 1
ATOM 1392 N N . VAL A 1 174 ? 12.155 12.078 -9.478 1.00 94.44 174 VAL A N 1
ATOM 1393 C CA . VAL A 1 174 ? 12.114 11.082 -10.560 1.00 94.44 174 VAL A CA 1
ATOM 1394 C C . VAL A 1 174 ? 11.295 11.596 -11.745 1.00 94.44 174 VAL A C 1
ATOM 1396 O O . VAL A 1 174 ? 11.707 11.438 -12.890 1.00 94.44 174 VAL A O 1
ATOM 1399 N N . SER A 1 175 ? 10.179 12.282 -11.488 1.00 94.00 175 SER A N 1
ATOM 1400 C CA . SER A 1 175 ? 9.374 12.898 -12.549 1.00 94.00 175 SER A CA 1
ATOM 1401 C C . SER A 1 175 ? 10.171 13.942 -13.339 1.00 94.00 175 SER A C 1
ATOM 1403 O O . SER A 1 175 ? 10.105 13.949 -14.568 1.00 94.00 175 SER A O 1
ATOM 1405 N N . GLN A 1 176 ? 10.956 14.780 -12.652 1.00 97.06 176 GLN A N 1
ATOM 1406 C CA . GLN A 1 176 ? 11.837 15.760 -13.294 1.00 97.06 176 GLN A CA 1
ATOM 1407 C C . GLN A 1 176 ? 12.951 15.091 -14.100 1.00 97.06 176 GLN A C 1
ATOM 1409 O O . GLN A 1 176 ? 13.173 15.485 -15.239 1.00 97.06 176 GLN A O 1
ATOM 1414 N N . ILE A 1 177 ? 13.593 14.044 -13.566 1.00 96.12 177 ILE A N 1
ATOM 1415 C CA . ILE A 1 177 ? 14.612 13.270 -14.295 1.00 96.12 177 ILE A CA 1
ATOM 1416 C C . ILE A 1 177 ? 14.036 12.768 -15.622 1.00 96.12 177 ILE A C 1
ATOM 1418 O O . ILE A 1 177 ? 14.588 13.047 -16.680 1.00 96.12 177 ILE A O 1
ATOM 1422 N N . LEU A 1 178 ? 12.885 12.092 -15.587 1.00 94.94 178 LEU A N 1
ATOM 1423 C CA . LEU A 1 178 ? 12.294 11.521 -16.797 1.00 94.94 178 LEU A CA 1
ATOM 1424 C C . LEU A 1 178 ? 11.860 12.595 -17.812 1.00 94.94 178 LEU A C 1
ATOM 1426 O O . LEU A 1 178 ? 11.914 12.348 -19.017 1.00 94.94 178 LEU A O 1
ATOM 1430 N N . ASN A 1 179 ? 11.412 13.764 -17.338 1.00 95.44 179 ASN A N 1
ATOM 1431 C CA . ASN A 1 179 ? 11.010 14.879 -18.198 1.00 95.44 179 ASN A CA 1
ATOM 1432 C C . ASN A 1 179 ? 12.221 15.583 -18.823 1.00 95.44 179 ASN A C 1
ATOM 1434 O O . ASN A 1 179 ? 12.229 15.802 -20.029 1.00 95.44 179 ASN A O 1
ATOM 1438 N N . PHE A 1 180 ? 13.262 15.887 -18.044 1.00 97.44 180 PHE A N 1
ATOM 1439 C CA . PHE A 1 180 ? 14.485 16.504 -18.563 1.00 97.44 180 PHE A CA 1
ATOM 1440 C C . PHE A 1 180 ? 15.265 15.575 -19.493 1.00 97.44 180 PHE A C 1
ATOM 1442 O O . PHE A 1 180 ? 15.868 16.042 -20.454 1.00 97.44 180 PHE A O 1
ATOM 1449 N N . SER A 1 181 ? 15.214 14.262 -19.261 1.00 96.25 181 SER A N 1
ATOM 1450 C CA . SER A 1 181 ? 15.779 13.265 -20.176 1.00 96.25 181 SER A CA 1
ATOM 1451 C C . SER A 1 181 ? 14.935 13.037 -21.434 1.00 96.25 181 SER A C 1
ATOM 1453 O O . SER A 1 181 ? 15.362 12.282 -22.303 1.00 96.25 181 SER A O 1
ATOM 1455 N N . ASN A 1 182 ? 13.753 13.660 -21.540 1.00 96.00 182 ASN A N 1
ATOM 1456 C CA . ASN A 1 182 ? 12.839 13.545 -22.676 1.00 96.00 182 ASN A CA 1
ATOM 1457 C C . ASN A 1 182 ? 12.550 12.084 -23.078 1.00 96.00 182 ASN A C 1
ATOM 1459 O O . ASN A 1 182 ? 12.522 11.734 -24.259 1.00 96.00 182 ASN A O 1
ATOM 1463 N N . VAL A 1 183 ? 12.381 11.208 -22.080 1.00 95.19 183 VAL A N 1
ATOM 1464 C CA . VAL A 1 183 ? 12.065 9.793 -22.317 1.00 95.19 183 VAL A CA 1
ATOM 1465 C C . VAL A 1 183 ? 10.650 9.710 -22.879 1.00 95.19 183 VAL A C 1
ATOM 1467 O O . VAL A 1 183 ? 9.699 10.108 -22.208 1.00 95.19 183 VAL A O 1
ATOM 1470 N N . MET A 1 184 ? 10.505 9.192 -24.095 1.00 93.62 184 MET A N 1
ATOM 1471 C CA . MET A 1 184 ? 9.232 9.105 -24.811 1.00 93.62 184 MET A CA 1
ATOM 1472 C C . MET A 1 184 ? 9.091 7.752 -25.508 1.00 93.62 184 MET A C 1
ATOM 1474 O O . MET A 1 184 ? 10.049 6.996 -25.641 1.00 93.62 184 MET A O 1
ATOM 1478 N N . TYR A 1 185 ? 7.890 7.459 -25.999 1.00 93.88 185 TYR A N 1
ATOM 1479 C CA . TYR A 1 185 ? 7.625 6.302 -26.850 1.00 93.88 185 TYR A CA 1
ATOM 1480 C C . TYR A 1 185 ? 8.683 6.152 -27.958 1.00 93.88 185 TYR A C 1
ATOM 1482 O O . TYR A 1 185 ? 8.944 7.092 -28.711 1.00 93.88 185 TYR A O 1
ATOM 1490 N N . GLY A 1 186 ? 9.289 4.966 -28.070 1.00 92.19 186 GLY A N 1
ATOM 1491 C CA . GLY A 1 186 ? 10.262 4.662 -29.122 1.00 92.19 186 GLY A CA 1
ATOM 1492 C C . GLY A 1 186 ? 11.677 5.204 -28.887 1.00 92.19 186 GLY A C 1
ATOM 1493 O O . GLY A 1 186 ? 12.550 4.962 -29.721 1.00 92.19 186 GLY A O 1
ATOM 1494 N N . SER A 1 187 ? 11.945 5.906 -27.779 1.00 95.00 187 SER A N 1
ATOM 1495 C CA . SER A 1 187 ? 13.286 6.419 -27.473 1.00 95.00 187 SER A CA 1
ATOM 1496 C C . SER A 1 187 ? 14.314 5.298 -27.260 1.00 95.00 187 SER A C 1
ATOM 1498 O O . SER A 1 187 ? 14.007 4.222 -26.744 1.00 95.00 187 SER A O 1
ATOM 1500 N N . ASN A 1 188 ? 15.572 5.583 -27.607 1.00 95.50 188 ASN A N 1
ATOM 1501 C CA . ASN A 1 188 ? 16.722 4.768 -27.221 1.00 95.50 188 ASN A CA 1
ATOM 1502 C C . ASN A 1 188 ? 17.398 5.430 -26.017 1.00 95.50 188 ASN A C 1
ATOM 1504 O O . ASN A 1 188 ? 17.937 6.527 -26.148 1.00 95.50 188 ASN A O 1
ATOM 1508 N N . VAL A 1 189 ? 17.347 4.791 -24.851 1.00 95.69 189 VAL A N 1
ATOM 1509 C CA . VAL A 1 189 ? 17.755 5.389 -23.573 1.00 95.69 189 VAL A CA 1
ATOM 1510 C C . VAL A 1 189 ? 18.837 4.536 -22.922 1.00 95.69 189 VAL A C 1
ATOM 1512 O O . VAL A 1 189 ? 18.707 3.317 -22.836 1.00 95.69 189 VAL A O 1
ATOM 1515 N N . ALA A 1 190 ? 19.901 5.169 -22.433 1.00 94.88 190 ALA A N 1
ATOM 1516 C CA . ALA A 1 190 ? 20.848 4.524 -21.532 1.00 94.88 190 ALA A CA 1
ATOM 1517 C C . ALA A 1 190 ? 20.481 4.869 -20.083 1.00 94.88 190 ALA A C 1
ATOM 1519 O O . ALA A 1 190 ? 20.258 6.035 -19.762 1.00 94.88 190 ALA A O 1
ATOM 1520 N N . VAL A 1 191 ? 20.416 3.863 -19.215 1.00 93.38 191 VAL A N 1
ATOM 1521 C CA . VAL A 1 191 ? 20.139 4.024 -17.783 1.00 93.38 191 VAL A CA 1
ATOM 1522 C C . VAL A 1 191 ? 21.347 3.526 -17.003 1.00 93.38 191 VAL A C 1
ATOM 1524 O O . VAL A 1 191 ? 21.829 2.421 -17.243 1.00 93.38 191 VAL A O 1
ATOM 1527 N N . VAL A 1 192 ? 21.824 4.339 -16.066 1.00 92.00 192 VAL A N 1
ATOM 1528 C CA . VAL A 1 192 ? 22.829 3.964 -15.066 1.00 92.00 192 VAL A CA 1
ATOM 1529 C C . VAL A 1 192 ? 22.213 4.280 -13.714 1.00 92.00 192 VAL A C 1
ATOM 1531 O O . VAL A 1 192 ? 21.911 5.440 -13.434 1.00 92.00 192 VAL A O 1
ATOM 1534 N N . GLU A 1 193 ? 22.002 3.271 -12.876 1.00 88.44 193 GLU A N 1
ATOM 1535 C CA . GLU A 1 193 ? 21.452 3.487 -11.543 1.00 88.44 193 GLU A CA 1
ATOM 1536 C C . GLU A 1 193 ? 21.962 2.476 -10.516 1.00 88.44 193 GLU A C 1
ATOM 1538 O O . GLU A 1 193 ? 22.444 1.393 -10.841 1.00 88.44 193 GLU A O 1
ATOM 1543 N N . THR A 1 194 ? 21.792 2.837 -9.247 1.00 88.94 194 THR A N 1
ATOM 1544 C CA . THR A 1 194 ? 21.959 1.956 -8.082 1.00 88.94 194 THR A CA 1
ATOM 1545 C C . THR A 1 194 ? 20.703 1.952 -7.200 1.00 88.94 194 THR A C 1
ATOM 1547 O O . THR A 1 194 ? 20.761 1.610 -6.021 1.00 88.94 194 THR A O 1
ATOM 1550 N N . CYS A 1 195 ? 19.545 2.313 -7.773 1.00 88.81 195 CYS A N 1
ATOM 1551 C CA . CYS A 1 195 ? 18.266 2.455 -7.070 1.00 88.81 195 CYS A CA 1
ATOM 1552 C C . CYS A 1 195 ? 17.371 1.208 -7.194 1.00 88.81 195 CYS A C 1
ATOM 1554 O O . CYS A 1 195 ? 16.156 1.327 -7.338 1.00 88.81 195 CYS A O 1
ATOM 1556 N N . GLN A 1 196 ? 17.957 0.004 -7.156 1.00 85.06 196 GLN A N 1
ATOM 1557 C CA . GLN A 1 196 ? 17.232 -1.282 -7.189 1.00 85.06 196 GLN A CA 1
ATOM 1558 C C . GLN A 1 196 ? 16.343 -1.487 -8.432 1.00 85.06 196 GLN A C 1
ATOM 1560 O O . GLN A 1 196 ? 15.306 -2.148 -8.360 1.00 85.06 196 GLN A O 1
ATOM 1565 N N . GLY A 1 197 ? 16.711 -0.902 -9.574 1.00 85.75 197 GLY A N 1
ATOM 1566 C CA . GLY A 1 197 ? 15.899 -0.968 -10.790 1.00 85.75 197 GLY A CA 1
ATOM 1567 C C . GLY A 1 197 ? 14.752 0.050 -10.848 1.00 85.75 197 GLY A C 1
ATOM 1568 O O . GLY A 1 197 ? 13.937 -0.029 -11.764 1.00 85.75 197 GLY A O 1
ATOM 1569 N N . LEU A 1 198 ? 14.618 0.968 -9.881 1.00 89.12 198 LEU A N 1
ATOM 1570 C CA . LEU A 1 198 ? 13.492 1.904 -9.836 1.00 89.12 198 LEU A CA 1
ATOM 1571 C C . LEU A 1 198 ? 13.483 2.863 -11.034 1.00 89.12 198 LEU A C 1
ATOM 1573 O O . LEU A 1 198 ? 12.436 3.063 -11.649 1.00 89.12 198 LEU A O 1
ATOM 1577 N N . VAL A 1 199 ? 14.621 3.481 -11.357 1.00 92.06 199 VAL A N 1
ATOM 1578 C CA . VAL A 1 199 ? 14.704 4.434 -12.473 1.00 92.06 199 VAL A CA 1
ATOM 1579 C C . VAL A 1 199 ? 14.508 3.694 -13.792 1.00 92.06 199 VAL A C 1
ATOM 1581 O O . VAL A 1 199 ? 13.780 4.177 -14.659 1.00 92.06 199 VAL A O 1
ATOM 1584 N N . LEU A 1 200 ? 15.065 2.488 -13.919 1.00 91.19 200 LEU A N 1
ATOM 1585 C CA . LEU A 1 200 ? 14.824 1.604 -15.050 1.00 91.19 200 LEU A CA 1
ATOM 1586 C C . LEU A 1 200 ? 13.333 1.283 -15.206 1.00 91.19 200 LEU A C 1
ATOM 1588 O O . LEU A 1 200 ? 12.813 1.403 -16.312 1.00 91.19 200 LEU A O 1
ATOM 1592 N N . ALA A 1 201 ? 12.631 0.936 -14.121 1.00 89.19 201 ALA A N 1
ATOM 1593 C CA . ALA A 1 201 ? 11.189 0.683 -14.143 1.00 89.19 201 ALA A CA 1
ATOM 1594 C C . ALA A 1 201 ? 10.409 1.893 -14.667 1.00 89.19 201 ALA A C 1
ATOM 1596 O O . ALA A 1 201 ? 9.559 1.750 -15.541 1.00 89.19 201 ALA A O 1
ATOM 1597 N N . CYS A 1 202 ? 10.731 3.092 -14.176 1.00 91.94 202 CYS A N 1
ATOM 1598 C CA . CYS A 1 202 ? 10.118 4.339 -14.624 1.00 91.94 202 CYS A CA 1
ATOM 1599 C C . CYS A 1 202 ? 10.341 4.612 -16.119 1.00 91.94 202 CYS A C 1
ATOM 1601 O O . CYS A 1 202 ? 9.423 5.057 -16.811 1.00 91.94 202 CYS A O 1
ATOM 1603 N N . VAL A 1 203 ? 11.561 4.370 -16.614 1.00 93.81 203 VAL A N 1
ATOM 1604 C CA . VAL A 1 203 ? 11.900 4.524 -18.036 1.00 93.81 203 VAL A CA 1
ATOM 1605 C C . VAL A 1 203 ? 11.112 3.519 -18.866 1.00 93.81 203 VAL A C 1
ATOM 1607 O O . VAL A 1 203 ? 10.442 3.916 -19.813 1.00 93.81 203 VAL A O 1
ATOM 1610 N N . LEU A 1 204 ? 11.135 2.241 -18.483 1.00 91.31 204 LEU A N 1
ATOM 1611 C CA . LEU A 1 204 ? 10.401 1.178 -19.165 1.00 91.31 204 LEU A CA 1
ATOM 1612 C C . LEU A 1 204 ? 8.897 1.480 -19.223 1.00 91.31 204 LEU A C 1
ATOM 1614 O O . LEU A 1 204 ? 8.325 1.447 -20.309 1.00 91.31 204 LEU A O 1
ATOM 1618 N N . GLU A 1 205 ? 8.281 1.856 -18.099 1.00 89.94 205 GLU A N 1
ATOM 1619 C CA . GLU A 1 205 ? 6.860 2.223 -18.038 1.00 89.94 205 GLU A CA 1
ATOM 1620 C C . GLU A 1 205 ? 6.519 3.361 -19.013 1.00 89.94 205 GLU A C 1
ATOM 1622 O O . GLU A 1 205 ? 5.502 3.301 -19.701 1.00 89.94 205 GLU A O 1
ATOM 1627 N N . ARG A 1 206 ? 7.390 4.373 -19.135 1.00 91.31 206 ARG A N 1
ATOM 1628 C CA . ARG A 1 206 ? 7.183 5.509 -20.047 1.00 91.31 206 ARG A CA 1
ATOM 1629 C C . ARG A 1 206 ? 7.407 5.160 -21.522 1.00 91.31 206 ARG A C 1
ATOM 1631 O O . ARG A 1 206 ? 6.755 5.744 -22.384 1.00 91.31 206 ARG A O 1
ATOM 1638 N N . LEU A 1 207 ? 8.310 4.224 -21.814 1.00 92.38 207 LEU A N 1
ATOM 1639 C CA . LEU A 1 207 ? 8.519 3.697 -23.166 1.00 92.38 207 LEU A CA 1
ATOM 1640 C C . LEU A 1 207 ? 7.332 2.853 -23.649 1.00 92.38 207 LEU A C 1
ATOM 1642 O O . LEU A 1 207 ? 7.109 2.744 -24.855 1.00 92.38 207 LEU A O 1
ATOM 1646 N N . GLY A 1 208 ? 6.583 2.243 -22.724 1.00 88.25 208 GLY A N 1
ATOM 1647 C CA . GLY A 1 208 ? 5.370 1.485 -23.034 1.00 88.25 208 GLY A CA 1
ATOM 1648 C C . GLY A 1 208 ? 5.615 0.286 -23.953 1.00 88.25 208 GLY A C 1
ATOM 1649 O O . GLY A 1 208 ? 4.776 -0.012 -24.793 1.00 88.25 208 GLY A O 1
ATOM 1650 N N . GLY A 1 209 ? 6.782 -0.358 -23.848 1.00 86.69 209 GLY A N 1
ATOM 1651 C CA . GLY A 1 209 ? 7.171 -1.500 -24.687 1.00 86.69 209 GLY A CA 1
ATOM 1652 C C . GLY A 1 209 ? 7.823 -1.136 -26.028 1.00 86.69 209 GLY A C 1
ATOM 1653 O O . GLY A 1 209 ? 8.221 -2.032 -26.767 1.00 86.69 209 GLY A O 1
ATOM 1654 N N . HIS A 1 210 ? 7.994 0.154 -26.337 1.00 91.44 210 HIS A N 1
ATOM 1655 C CA . HIS A 1 210 ? 8.571 0.609 -27.603 1.00 91.44 210 HIS A CA 1
ATOM 1656 C C . HIS A 1 210 ? 9.855 1.418 -27.403 1.00 91.44 210 HIS A C 1
ATOM 1658 O O . HIS A 1 210 ? 9.891 2.369 -26.626 1.00 91.44 210 HIS A O 1
ATOM 1664 N N . GLY A 1 211 ? 10.896 1.085 -28.168 1.00 92.00 211 GLY A N 1
ATOM 1665 C CA . GLY A 1 211 ? 12.218 1.712 -28.080 1.00 92.00 211 GLY A CA 1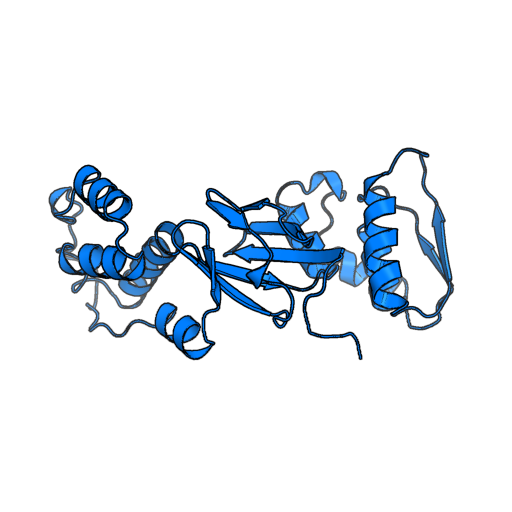
ATOM 1666 C C . GLY A 1 211 ? 13.287 0.716 -27.646 1.00 92.00 211 GLY A C 1
ATOM 1667 O O . GLY A 1 211 ? 13.105 -0.497 -27.766 1.00 92.00 211 GLY A O 1
ATOM 1668 N N . LYS A 1 212 ? 14.422 1.220 -27.158 1.00 93.12 212 LYS A N 1
ATOM 1669 C CA . LYS A 1 212 ? 15.508 0.382 -26.627 1.00 93.12 212 LYS A CA 1
ATOM 1670 C C . LYS A 1 212 ? 16.047 0.978 -25.339 1.00 93.12 212 LYS A C 1
ATOM 1672 O O . LYS A 1 212 ? 16.269 2.182 -25.257 1.00 93.12 212 LYS A O 1
ATOM 1677 N N . VAL A 1 213 ? 16.317 0.126 -24.355 1.00 92.88 213 VAL A N 1
ATOM 1678 C CA . VAL A 1 213 ? 16.994 0.532 -23.121 1.00 92.88 213 VAL A CA 1
ATOM 1679 C C . VAL A 1 213 ? 18.304 -0.218 -22.992 1.00 92.88 213 VAL A C 1
ATOM 1681 O O . VAL A 1 213 ? 18.328 -1.445 -23.057 1.00 92.88 213 VAL A O 1
ATOM 1684 N N . ILE A 1 214 ? 19.388 0.520 -22.780 1.00 92.94 214 ILE A N 1
ATOM 1685 C CA . ILE A 1 214 ? 20.676 -0.034 -22.373 1.00 92.94 214 ILE A CA 1
ATOM 1686 C C . ILE A 1 214 ? 20.821 0.249 -20.884 1.00 92.94 214 ILE A C 1
ATOM 1688 O O . ILE A 1 214 ? 21.038 1.391 -20.486 1.00 92.94 214 ILE A O 1
ATOM 1692 N N . HIS A 1 215 ? 20.679 -0.781 -20.055 1.00 90.25 215 HIS A N 1
ATOM 1693 C CA . HIS A 1 215 ? 20.911 -0.654 -18.622 1.00 90.25 215 HIS A CA 1
ATOM 1694 C C . HIS A 1 215 ? 22.360 -1.023 -18.295 1.00 90.25 215 HIS A C 1
ATOM 1696 O O . HIS A 1 215 ? 22.783 -2.161 -18.503 1.00 90.25 215 HIS A O 1
ATOM 1702 N N . ILE A 1 216 ? 23.121 -0.053 -17.797 1.00 88.56 216 ILE A N 1
ATOM 1703 C CA . ILE A 1 216 ? 24.518 -0.223 -17.404 1.00 88.56 216 ILE A CA 1
ATOM 1704 C C . ILE A 1 216 ? 24.540 -0.490 -15.902 1.00 88.56 216 ILE A C 1
ATOM 1706 O O . ILE A 1 216 ? 24.366 0.418 -15.089 1.00 88.56 216 ILE A O 1
ATOM 1710 N N . VAL A 1 217 ? 24.746 -1.755 -15.542 1.00 82.25 217 VAL A N 1
ATOM 1711 C CA . VAL A 1 217 ? 24.790 -2.188 -14.143 1.00 82.25 217 VAL A CA 1
ATOM 1712 C C . VAL A 1 217 ? 26.241 -2.182 -13.666 1.00 82.25 217 VAL A C 1
ATOM 1714 O O . VAL A 1 217 ? 27.064 -2.869 -14.274 1.00 82.25 217 VAL A O 1
ATOM 1717 N N . PRO A 1 218 ? 26.582 -1.461 -12.584 1.00 74.31 218 PRO A N 1
ATOM 1718 C CA . PRO A 1 218 ? 27.963 -1.391 -12.113 1.00 74.31 218 PRO A CA 1
ATOM 1719 C C . PRO A 1 218 ? 28.472 -2.728 -11.551 1.00 74.31 218 PRO A C 1
ATOM 1721 O O . PRO A 1 218 ? 29.670 -2.974 -11.597 1.00 74.31 218 PRO A O 1
ATOM 1724 N N . ASN A 1 219 ? 27.581 -3.603 -11.060 1.00 70.50 219 ASN A N 1
ATOM 1725 C CA . ASN A 1 219 ? 27.920 -4.907 -10.478 1.00 70.50 219 ASN A CA 1
ATOM 1726 C C . ASN A 1 219 ? 26.956 -6.010 -10.959 1.00 70.50 219 ASN A C 1
ATOM 1728 O O . ASN A 1 219 ? 25.767 -5.776 -11.152 1.00 70.50 219 ASN A O 1
ATOM 1732 N N . THR A 1 220 ? 27.431 -7.251 -11.085 1.00 60.72 220 THR A N 1
ATOM 1733 C CA . THR A 1 220 ? 26.656 -8.401 -11.603 1.00 60.72 220 THR A CA 1
ATOM 1734 C C . THR A 1 220 ? 25.553 -8.931 -10.670 1.00 60.72 220 THR A C 1
ATOM 1736 O O . THR A 1 220 ? 24.789 -9.812 -11.079 1.00 60.72 220 THR A O 1
ATOM 1739 N N . SER A 1 221 ? 25.439 -8.414 -9.442 1.00 57.75 221 SER A N 1
ATOM 1740 C CA . SER A 1 221 ? 24.651 -8.996 -8.343 1.00 57.75 221 SER A CA 1
ATOM 1741 C C . SER A 1 221 ? 23.268 -8.379 -8.087 1.00 57.75 221 SER A C 1
ATOM 1743 O O . SER A 1 221 ? 22.593 -8.815 -7.151 1.00 57.75 221 SER A O 1
ATOM 1745 N N . ASP A 1 222 ? 22.795 -7.417 -8.889 1.00 62.88 222 ASP A N 1
ATOM 1746 C CA . ASP A 1 222 ? 21.490 -6.780 -8.642 1.00 62.88 222 ASP A CA 1
ATOM 1747 C C . ASP A 1 222 ? 20.307 -7.677 -9.073 1.00 62.88 222 ASP A C 1
ATOM 1749 O O . ASP A 1 222 ? 19.728 -7.572 -10.158 1.00 62.88 222 ASP A O 1
ATOM 1753 N N . THR A 1 223 ? 19.978 -8.634 -8.206 1.00 61.25 223 THR A N 1
ATOM 1754 C CA . THR A 1 223 ? 18.869 -9.590 -8.355 1.00 61.25 223 THR A CA 1
ATOM 1755 C C . THR A 1 223 ? 17.496 -8.917 -8.332 1.00 61.25 223 THR A C 1
ATOM 1757 O O . THR A 1 223 ? 16.578 -9.401 -8.997 1.00 61.25 223 THR A O 1
ATOM 1760 N N . LEU A 1 224 ? 17.349 -7.791 -7.626 1.00 61.47 224 LEU A N 1
ATOM 1761 C CA . LEU A 1 224 ? 16.104 -7.020 -7.581 1.00 61.47 224 LEU A CA 1
ATOM 1762 C C . LEU A 1 224 ? 15.865 -6.281 -8.894 1.00 61.47 224 LEU A C 1
ATOM 1764 O O . LEU A 1 224 ? 14.754 -6.332 -9.420 1.00 61.47 224 LEU A O 1
ATOM 1768 N N . CYS A 1 225 ? 16.914 -5.713 -9.488 1.00 59.66 225 CYS A N 1
ATOM 1769 C CA . CYS A 1 225 ? 16.822 -5.135 -10.822 1.00 59.66 225 CYS A CA 1
ATOM 1770 C C . CYS A 1 225 ? 16.355 -6.170 -11.866 1.00 59.66 225 CYS A C 1
ATOM 1772 O O . CYS A 1 225 ? 15.490 -5.877 -12.690 1.00 59.66 225 CYS A O 1
ATOM 1774 N N . ARG A 1 226 ? 16.821 -7.425 -11.782 1.00 60.25 226 ARG A N 1
ATOM 1775 C CA . ARG A 1 226 ? 16.338 -8.510 -12.663 1.00 60.25 226 ARG A CA 1
ATOM 1776 C C . ARG A 1 226 ? 14.859 -8.838 -12.451 1.00 60.25 226 ARG A C 1
ATOM 1778 O O . ARG A 1 226 ? 14.154 -9.101 -13.420 1.00 60.25 226 ARG A O 1
ATOM 1785 N N . LEU A 1 227 ? 14.375 -8.813 -11.208 1.00 63.88 227 LEU A N 1
ATOM 1786 C CA . LEU A 1 227 ? 12.954 -9.021 -10.911 1.00 63.88 227 LEU A CA 1
ATOM 1787 C C . LEU A 1 227 ? 12.091 -7.888 -11.479 1.00 63.88 227 LEU A C 1
ATOM 1789 O O . LEU A 1 227 ? 11.030 -8.160 -12.039 1.00 63.88 227 LEU A O 1
ATOM 1793 N N . VAL A 1 228 ? 12.551 -6.639 -11.365 1.00 63.12 228 VAL A N 1
ATOM 1794 C CA . VAL A 1 228 ? 11.897 -5.469 -11.966 1.00 63.12 228 VAL A CA 1
ATOM 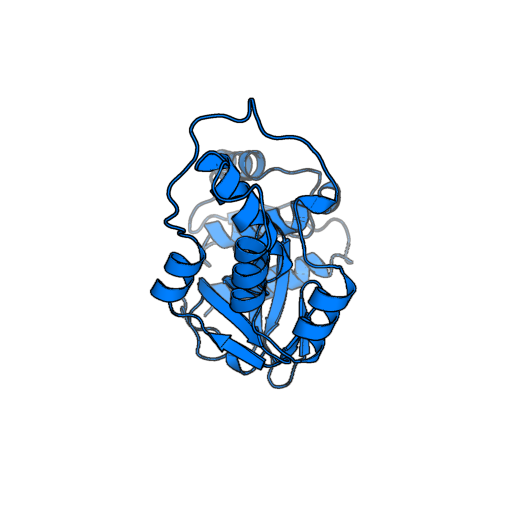1795 C C . VAL A 1 228 ? 11.817 -5.630 -13.480 1.00 63.12 228 VAL A C 1
ATOM 1797 O O . VAL A 1 228 ? 10.731 -5.525 -14.043 1.00 63.12 228 VAL A O 1
ATOM 1800 N N . VAL A 1 229 ? 12.935 -5.967 -14.127 1.00 60.75 229 VAL A N 1
ATOM 1801 C CA . VAL A 1 229 ? 12.982 -6.231 -15.569 1.00 60.75 229 VAL A CA 1
ATOM 1802 C C . VAL A 1 229 ? 11.994 -7.331 -15.951 1.00 60.75 229 VAL A C 1
ATOM 1804 O O . VAL A 1 229 ? 11.178 -7.113 -16.835 1.00 60.75 229 VAL A O 1
ATOM 1807 N N . ASN A 1 230 ? 11.977 -8.465 -15.249 1.00 62.28 230 ASN A N 1
ATOM 1808 C CA . ASN A 1 230 ? 11.040 -9.549 -15.551 1.00 62.28 230 ASN A CA 1
ATOM 1809 C C . ASN A 1 230 ? 9.580 -9.121 -15.354 1.00 62.28 230 ASN A C 1
ATOM 1811 O O . ASN A 1 230 ? 8.744 -9.388 -16.205 1.00 62.28 230 ASN A O 1
ATOM 1815 N N . THR A 1 231 ? 9.272 -8.402 -14.276 1.00 64.81 231 THR A N 1
ATOM 1816 C CA . THR A 1 231 ? 7.898 -7.970 -13.976 1.00 64.81 231 THR A CA 1
ATOM 1817 C C . THR A 1 231 ? 7.378 -6.982 -15.023 1.00 64.81 231 THR A C 1
ATOM 1819 O O . THR A 1 231 ? 6.259 -7.132 -15.508 1.00 64.81 231 THR A O 1
ATOM 1822 N N . PHE A 1 232 ? 8.192 -5.995 -15.408 1.00 61.69 232 PHE A N 1
ATOM 1823 C CA . PHE A 1 232 ? 7.803 -4.983 -16.391 1.00 61.69 232 PHE A CA 1
ATOM 1824 C C . PHE A 1 232 ? 7.867 -5.506 -17.833 1.00 61.69 232 PHE A C 1
ATOM 1826 O O . PHE A 1 232 ? 7.012 -5.139 -18.632 1.00 61.69 232 PHE A O 1
ATOM 1833 N N . LEU A 1 233 ? 8.808 -6.392 -18.180 1.00 54.59 233 LEU A N 1
ATOM 1834 C CA . LEU A 1 233 ? 8.857 -7.008 -19.512 1.00 54.59 233 LEU A CA 1
ATOM 1835 C C . LEU A 1 233 ? 7.690 -7.969 -19.740 1.00 54.59 233 LEU A C 1
ATOM 1837 O O . LEU A 1 233 ? 7.065 -7.899 -20.792 1.00 54.59 233 LEU A O 1
ATOM 1841 N N . THR A 1 234 ? 7.351 -8.828 -18.770 1.00 53.50 234 THR A N 1
ATOM 1842 C CA . THR A 1 234 ? 6.190 -9.725 -18.905 1.00 53.50 234 THR A CA 1
ATOM 1843 C C . THR A 1 234 ? 4.892 -8.926 -19.042 1.00 53.50 234 THR A C 1
ATOM 1845 O O . THR A 1 234 ? 4.020 -9.300 -19.820 1.00 53.50 234 THR A O 1
ATOM 1848 N N . TYR A 1 235 ? 4.789 -7.788 -18.349 1.00 54.91 235 TYR A N 1
ATOM 1849 C CA . TYR A 1 235 ? 3.614 -6.924 -18.406 1.00 54.91 235 TYR A CA 1
ATOM 1850 C C . TYR A 1 235 ? 3.516 -6.055 -19.674 1.00 54.91 235 TYR A C 1
ATOM 1852 O O . TYR A 1 235 ? 2.413 -5.770 -20.120 1.00 54.91 235 TYR A O 1
ATOM 1860 N N . MET A 1 236 ? 4.638 -5.613 -20.256 1.00 49.00 236 MET A N 1
ATOM 1861 C CA . MET A 1 236 ? 4.628 -4.752 -21.452 1.00 49.00 236 MET A CA 1
ATOM 1862 C C . MET A 1 236 ? 4.682 -5.513 -22.783 1.00 49.00 236 MET A C 1
ATOM 1864 O O . MET A 1 236 ? 4.421 -4.915 -23.822 1.00 49.00 236 MET A O 1
ATOM 1868 N N . LEU A 1 237 ? 5.044 -6.800 -22.767 1.00 41.09 237 LEU A N 1
ATOM 1869 C CA . LEU A 1 237 ? 5.080 -7.664 -23.955 1.00 41.09 237 LEU A CA 1
ATOM 1870 C C . LEU A 1 237 ? 3.825 -8.550 -24.106 1.00 41.09 237 LEU A C 1
ATOM 1872 O O . LEU A 1 237 ? 3.768 -9.334 -25.052 1.00 41.09 237 LEU A O 1
ATOM 1876 N N . SER A 1 238 ? 2.854 -8.445 -23.189 1.00 41.47 238 SER A N 1
ATOM 1877 C CA . SER A 1 238 ? 1.541 -9.114 -23.252 1.00 41.47 238 SER A CA 1
ATOM 1878 C C . SER A 1 238 ? 0.416 -8.145 -23.608 1.00 41.47 238 SER A C 1
ATOM 1880 O O . SER A 1 238 ? -0.549 -8.609 -24.255 1.00 41.47 238 SER A O 1
#

pLDDT: mean 87.26, std 11.02, range [41.09, 97.44]

InterPro domains:
  IPR017423 tRNA (adenine(58)-N(1))-methyltransferase non-catalytic subunit TRM6 [PF04189] (6-223)
  IPR017423 tRNA (adenine(58)-N(1))-methyltransferase non-catalytic subunit TRM6 [PTHR12945] (4-225)